Protein AF-A0A7C2NR49-F1 (afdb_monomer_lite)

Structure (mmCIF, N/CA/C/O backbone):
data_AF-A0A7C2NR49-F1
#
_entry.id   AF-A0A7C2NR49-F1
#
loop_
_atom_site.group_PDB
_atom_site.id
_atom_site.type_symbol
_atom_site.label_atom_id
_atom_site.label_alt_id
_atom_site.label_comp_id
_atom_site.label_asym_id
_atom_site.label_entity_id
_atom_site.label_seq_id
_atom_site.pdbx_PDB_ins_code
_atom_site.Cartn_x
_atom_site.Cartn_y
_atom_site.Cartn_z
_atom_site.occupancy
_atom_site.B_iso_or_equiv
_atom_site.auth_seq_id
_atom_site.auth_comp_id
_atom_site.auth_asym_id
_atom_site.auth_atom_id
_atom_site.pdbx_PDB_model_num
ATOM 1 N N . MET A 1 1 ? -54.569 38.702 38.635 1.00 40.94 1 MET A N 1
ATOM 2 C CA . MET A 1 1 ? -53.305 38.674 39.416 1.00 40.94 1 MET A CA 1
ATOM 3 C C . MET A 1 1 ? -52.330 37.774 38.664 1.00 40.94 1 MET A C 1
ATOM 5 O O . MET A 1 1 ? -52.672 36.633 38.432 1.00 40.94 1 MET A O 1
ATOM 9 N N . ARG A 1 2 ? -51.337 38.306 37.947 1.00 38.66 2 ARG A N 1
ATOM 10 C CA . ARG A 1 2 ? -50.010 38.815 38.368 1.00 38.66 2 ARG A CA 1
ATOM 11 C C . ARG A 1 2 ? -48.895 37.781 38.080 1.00 38.66 2 ARG A C 1
ATOM 13 O O . ARG A 1 2 ? -48.752 36.819 38.812 1.00 38.66 2 ARG A O 1
ATOM 20 N N . ARG A 1 3 ? -48.059 38.159 37.097 1.00 45.78 3 ARG A N 1
ATOM 21 C CA . ARG A 1 3 ? -46.589 37.995 36.984 1.00 45.78 3 ARG A CA 1
ATOM 22 C C . ARG A 1 3 ? -46.006 36.669 36.454 1.00 45.78 3 ARG A C 1
ATOM 24 O O . ARG A 1 3 ? -45.724 35.753 37.203 1.00 45.78 3 ARG A O 1
ATOM 31 N N . SER A 1 4 ? -45.761 36.697 35.141 1.00 57.03 4 SER A N 1
ATOM 32 C CA . SER A 1 4 ? -44.462 36.698 34.430 1.00 57.03 4 SER A CA 1
ATOM 33 C C . SER A 1 4 ? -43.360 35.641 34.687 1.00 57.03 4 SER A C 1
ATOM 35 O O . SER A 1 4 ? -43.110 35.263 35.827 1.00 57.03 4 SER A O 1
ATOM 37 N N . PRO A 1 5 ? -42.609 35.254 33.624 1.00 61.22 5 PRO A N 1
ATOM 38 C CA . PRO A 1 5 ? -41.653 34.143 33.605 1.00 61.22 5 PRO A CA 1
ATOM 39 C C . PRO A 1 5 ? -40.191 34.570 33.853 1.00 61.22 5 PRO A C 1
ATOM 41 O O . PRO A 1 5 ? -39.741 35.618 33.388 1.00 61.22 5 PRO A O 1
ATOM 44 N N . CYS A 1 6 ? -39.404 33.709 34.508 1.00 54.06 6 CYS A N 1
ATOM 45 C CA . CYS A 1 6 ? -37.955 33.884 34.666 1.00 54.06 6 CYS A CA 1
ATOM 46 C C . CYS A 1 6 ? -37.183 33.267 33.488 1.00 54.06 6 CYS A C 1
ATOM 48 O O . CYS A 1 6 ? -36.798 32.100 33.496 1.00 54.06 6 CYS A O 1
ATOM 50 N N . SER A 1 7 ? -36.920 34.099 32.480 1.00 56.81 7 SER A N 1
ATOM 51 C CA . SER A 1 7 ? -35.948 33.864 31.409 1.00 56.81 7 SER A CA 1
ATOM 52 C C . SER A 1 7 ? -34.520 34.120 31.925 1.00 56.81 7 SER A C 1
ATOM 54 O O . SER A 1 7 ? -34.044 35.257 31.914 1.00 56.81 7 SER A O 1
ATOM 56 N N . SER A 1 8 ? -33.807 33.073 32.352 1.00 62.81 8 SER A N 1
ATOM 57 C CA . SER A 1 8 ? -32.382 33.160 32.713 1.00 62.81 8 SER A CA 1
ATOM 58 C C . SER A 1 8 ? -31.494 33.016 31.472 1.00 62.81 8 SER A C 1
ATOM 60 O O . SER A 1 8 ? -31.173 31.923 31.010 1.00 62.81 8 SER A O 1
ATOM 62 N N . LYS A 1 9 ? -31.112 34.161 30.907 1.00 58.28 9 LYS A N 1
ATOM 63 C CA . LYS A 1 9 ? -30.263 34.303 29.720 1.00 58.28 9 LYS A CA 1
ATOM 64 C C . LYS A 1 9 ? -28.796 34.403 30.165 1.00 58.28 9 LYS A C 1
ATOM 66 O O . LYS A 1 9 ? -28.280 35.503 30.335 1.00 58.28 9 LYS A O 1
ATOM 71 N N . ARG A 1 10 ? -28.108 33.275 30.383 1.00 62.41 10 ARG A N 1
ATOM 72 C CA . ARG A 1 10 ? -26.651 33.273 30.635 1.00 62.41 10 ARG A CA 1
ATOM 73 C C . ARG A 1 10 ? -25.893 33.312 29.308 1.00 62.41 10 ARG A C 1
ATOM 75 O O . ARG A 1 10 ? -25.913 32.353 28.543 1.00 62.41 10 ARG A O 1
ATOM 82 N N . ARG A 1 11 ? -25.239 34.443 29.033 1.00 64.75 11 ARG A N 1
ATOM 83 C CA . ARG A 1 11 ? -24.231 34.591 27.973 1.00 64.75 11 AR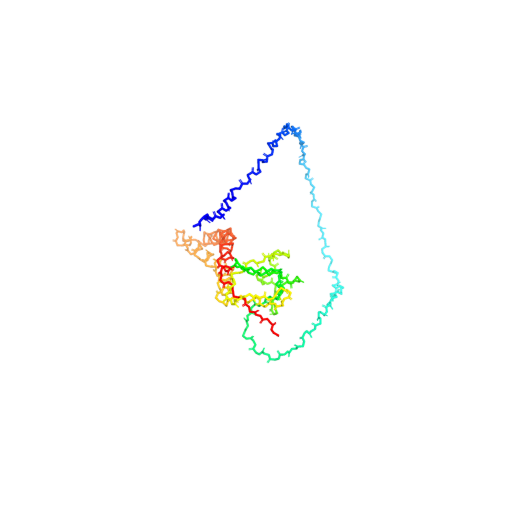G A CA 1
ATOM 84 C C . ARG A 1 11 ? -22.817 34.353 28.531 1.00 64.75 11 ARG A C 1
ATOM 86 O O . ARG A 1 11 ? -22.623 34.456 29.740 1.00 64.75 11 ARG A O 1
ATOM 93 N N . PRO A 1 12 ? -21.859 33.983 27.663 1.00 59.84 12 PRO A N 1
ATOM 94 C CA . PRO A 1 12 ? -20.645 33.273 28.047 1.00 59.84 12 PRO A CA 1
ATOM 95 C C . PRO A 1 12 ? -19.513 34.212 28.476 1.00 59.84 12 PRO A C 1
ATOM 97 O O . PRO A 1 12 ? -19.244 35.218 27.820 1.00 59.84 12 PRO A O 1
ATOM 100 N N . HIS A 1 13 ? -18.797 33.830 29.535 1.00 60.44 13 HIS A N 1
ATOM 101 C CA . HIS A 1 13 ? -17.490 34.396 29.853 1.00 60.44 13 HIS A CA 1
ATOM 102 C C . HIS A 1 13 ? -16.458 33.877 28.849 1.00 60.44 13 HIS A C 1
ATOM 104 O O . HIS A 1 13 ? -16.246 32.673 28.718 1.00 60.44 13 HIS A O 1
ATOM 110 N N . LYS A 1 14 ? -15.823 34.806 28.136 1.00 62.56 14 LYS A N 1
ATOM 111 C CA . LYS A 1 14 ? -14.692 34.561 27.243 1.00 62.56 14 LYS A CA 1
ATOM 112 C C . LYS A 1 14 ? -13.410 34.768 28.066 1.00 62.56 14 LYS A C 1
ATOM 114 O O . LYS A 1 14 ? -13.142 35.912 28.428 1.00 62.56 14 LYS A O 1
ATOM 119 N N . PRO A 1 15 ? -12.641 33.724 28.417 1.00 66.75 15 PRO A N 1
ATOM 120 C CA . PRO A 1 15 ? -11.346 33.920 29.051 1.00 66.75 15 PRO A CA 1
ATOM 121 C C . PRO A 1 15 ? -10.352 34.449 28.010 1.00 66.75 15 PRO A C 1
ATOM 123 O O . PRO A 1 15 ? -9.976 33.760 27.064 1.00 66.75 15 PRO A O 1
ATOM 126 N N . THR A 1 16 ? -9.958 35.707 28.171 1.00 69.75 16 THR A N 1
ATOM 127 C CA . THR A 1 16 ? -8.770 36.300 27.552 1.00 69.75 16 THR A CA 1
ATOM 128 C C . THR A 1 16 ? -7.531 35.595 28.099 1.00 69.75 16 THR A C 1
ATOM 130 O O . THR A 1 16 ? -7.206 35.741 29.275 1.00 69.75 16 THR A O 1
ATOM 133 N N . CYS A 1 17 ? -6.844 34.817 27.262 1.00 62.31 17 CYS A N 1
ATOM 134 C CA . CYS A 1 17 ? -5.518 34.303 27.594 1.00 62.31 17 CYS A CA 1
ATOM 135 C C . CYS A 1 17 ? -4.475 35.433 27.515 1.00 62.31 17 CYS A C 1
ATOM 137 O O . CYS A 1 17 ? -4.528 36.237 26.579 1.00 62.31 17 CYS A O 1
ATOM 139 N N . PRO A 1 18 ? -3.523 35.490 28.461 1.00 63.62 18 PRO A N 1
ATOM 140 C CA . PRO A 1 18 ? -2.453 36.473 28.458 1.00 63.62 18 PRO A CA 1
ATOM 141 C C . PRO A 1 18 ? -1.468 36.221 27.312 1.00 63.62 18 PRO A C 1
ATOM 143 O O . PRO A 1 18 ? -1.030 35.099 27.054 1.00 63.62 18 PRO A O 1
ATOM 146 N N . THR A 1 19 ? -1.124 37.315 26.643 1.00 64.69 19 THR A N 1
ATOM 147 C CA . THR A 1 19 ? -0.074 37.456 25.638 1.00 64.69 19 THR A CA 1
ATOM 148 C C . THR A 1 19 ? 1.259 36.944 26.185 1.00 64.69 19 THR A C 1
ATOM 150 O O . THR A 1 19 ? 1.870 37.576 27.044 1.00 64.69 19 THR A O 1
ATOM 153 N N . ALA A 1 20 ? 1.716 35.795 25.686 1.00 61.38 20 ALA A N 1
ATOM 154 C CA . ALA A 1 20 ? 3.040 35.267 25.980 1.00 61.38 20 ALA A CA 1
ATOM 155 C C . ALA A 1 20 ? 4.111 36.127 25.291 1.00 61.38 20 ALA A C 1
ATOM 157 O O . ALA A 1 20 ? 4.130 36.294 24.069 1.00 61.38 20 ALA A O 1
ATOM 158 N N . SER A 1 21 ? 4.997 36.679 26.110 1.00 59.72 21 SER A N 1
ATOM 159 C CA . SER A 1 21 ? 6.206 37.397 25.737 1.00 59.72 21 SER A CA 1
ATOM 160 C C . SER A 1 21 ? 7.147 36.514 24.905 1.00 59.72 21 SER A C 1
ATOM 162 O O . SER A 1 21 ? 7.447 35.373 25.250 1.00 59.72 21 SER A O 1
ATOM 164 N N . ARG A 1 22 ? 7.626 37.062 23.782 1.00 62.50 22 ARG A N 1
ATOM 165 C CA . ARG A 1 22 ? 8.699 36.489 22.955 1.00 62.50 22 ARG A CA 1
ATOM 166 C C . ARG A 1 22 ? 10.018 36.480 23.745 1.00 62.50 22 ARG A C 1
ATOM 168 O O . ARG A 1 22 ? 10.456 37.561 24.137 1.00 62.50 22 ARG A O 1
ATOM 175 N N . PRO A 1 23 ? 10.707 35.339 23.907 1.00 65.62 23 PRO A N 1
ATOM 176 C CA . PRO A 1 23 ? 12.105 35.348 24.315 1.00 65.62 23 PRO A CA 1
ATOM 177 C C . PRO A 1 23 ? 13.022 35.751 23.138 1.00 65.62 23 PRO A C 1
ATOM 179 O O . PRO A 1 23 ? 12.717 35.447 21.978 1.00 65.62 23 PRO A O 1
ATOM 182 N N . PRO A 1 24 ? 14.139 36.446 23.416 1.00 60.28 24 PRO A N 1
ATOM 183 C CA . PRO A 1 24 ? 15.084 36.919 22.411 1.00 60.28 24 PRO A CA 1
ATOM 184 C C . PRO A 1 24 ? 15.880 35.776 21.768 1.00 60.28 24 PRO A C 1
ATOM 186 O O . PRO A 1 24 ? 16.208 34.768 22.392 1.00 60.28 24 PRO A O 1
ATOM 189 N N . ALA A 1 25 ? 16.204 35.970 20.490 1.00 54.12 25 ALA A N 1
ATOM 190 C CA . ALA A 1 25 ? 16.964 35.055 19.654 1.00 54.12 25 ALA A CA 1
ATOM 191 C C . ALA A 1 25 ? 18.383 34.818 20.202 1.00 54.12 25 ALA A C 1
ATOM 193 O O . ALA A 1 25 ? 19.251 35.689 20.129 1.00 54.12 25 ALA A O 1
ATOM 194 N N . ALA A 1 26 ? 18.636 33.606 20.696 1.00 58.88 26 ALA A N 1
ATOM 195 C CA . ALA A 1 26 ? 19.980 33.133 20.992 1.00 58.88 26 ALA A CA 1
ATOM 196 C C . ALA A 1 26 ? 20.688 32.747 19.683 1.00 58.88 26 ALA A C 1
ATOM 198 O O . ALA A 1 26 ? 20.365 31.747 19.040 1.00 58.88 26 ALA A O 1
ATOM 199 N N . ARG A 1 27 ? 21.668 33.565 19.285 1.00 56.72 27 ARG A N 1
ATOM 200 C CA . ARG A 1 27 ? 22.657 33.248 18.248 1.00 56.72 27 ARG A CA 1
ATOM 201 C C . ARG A 1 27 ? 23.477 32.034 18.692 1.00 56.72 27 ARG A C 1
ATOM 203 O O . ARG A 1 27 ? 24.298 32.145 19.596 1.00 56.72 27 ARG A O 1
ATOM 210 N N . THR A 1 28 ? 23.301 30.889 18.039 1.00 56.50 28 THR A N 1
ATOM 211 C CA . THR A 1 28 ? 24.227 29.758 18.182 1.00 56.50 28 THR A CA 1
ATOM 212 C C . THR A 1 28 ? 25.427 29.921 17.244 1.00 56.50 28 THR A C 1
ATOM 214 O O . THR A 1 28 ? 25.228 30.165 16.050 1.00 56.50 28 THR A O 1
ATOM 217 N N . PRO A 1 29 ? 26.667 29.768 17.740 1.00 61.56 29 PRO A N 1
ATOM 218 C CA . PRO A 1 29 ? 27.873 29.867 16.932 1.00 61.56 29 PRO A CA 1
ATOM 219 C C . PRO A 1 29 ? 28.039 28.673 15.983 1.00 61.56 29 PRO A C 1
ATOM 221 O O . PRO A 1 29 ? 27.830 27.510 16.334 1.00 61.56 29 PRO A O 1
ATOM 224 N N . ILE A 1 30 ? 28.474 29.004 14.769 1.00 56.22 30 ILE A N 1
ATOM 225 C CA . ILE A 1 30 ? 28.879 28.108 13.687 1.00 56.22 30 ILE A CA 1
ATOM 226 C C . ILE A 1 30 ? 30.038 27.234 14.175 1.00 56.22 30 ILE A C 1
ATOM 228 O O . ILE A 1 30 ? 31.182 27.681 14.266 1.00 56.22 30 ILE A O 1
ATOM 232 N N . ARG A 1 31 ? 29.760 25.962 14.472 1.00 55.91 31 ARG A N 1
ATOM 233 C CA . ARG A 1 31 ? 30.802 24.972 14.757 1.00 55.91 31 ARG A CA 1
ATOM 234 C C . ARG A 1 31 ? 31.140 24.222 13.472 1.00 55.91 31 ARG A C 1
ATOM 236 O O . ARG A 1 31 ? 30.495 23.236 13.125 1.00 55.91 31 ARG A O 1
ATOM 243 N N . ARG A 1 32 ? 32.180 24.700 12.780 1.00 57.47 32 ARG A N 1
ATOM 244 C CA . ARG A 1 32 ? 32.914 23.940 11.758 1.00 57.47 32 ARG A CA 1
ATOM 245 C C . ARG A 1 32 ? 33.294 22.578 12.350 1.00 57.47 32 ARG A C 1
ATOM 247 O O . ARG A 1 32 ? 34.006 22.524 13.352 1.00 57.47 32 ARG A O 1
ATOM 254 N N . ARG A 1 33 ? 32.832 21.483 11.744 1.00 53.06 33 ARG A N 1
ATOM 255 C CA . ARG A 1 33 ? 33.417 20.157 11.961 1.00 53.06 33 ARG A CA 1
ATOM 256 C C . ARG A 1 33 ? 33.961 19.630 10.649 1.00 53.06 33 ARG A C 1
ATOM 258 O O . ARG A 1 33 ? 33.246 19.420 9.678 1.00 53.06 33 ARG A O 1
ATOM 265 N N . SER A 1 34 ? 35.272 19.498 10.692 1.00 54.38 34 SER A N 1
ATOM 266 C CA . SER A 1 34 ? 36.201 19.006 9.702 1.00 54.38 34 SER A CA 1
ATOM 267 C C . SER A 1 34 ? 35.809 17.617 9.213 1.00 54.38 34 SER A C 1
ATOM 269 O O . SER A 1 34 ? 35.553 16.711 10.008 1.00 54.38 34 SER A O 1
ATOM 271 N N . ALA A 1 35 ? 35.834 17.454 7.894 1.00 51.72 35 ALA A N 1
ATOM 272 C CA . ALA A 1 35 ? 35.909 16.160 7.248 1.00 51.72 35 ALA A CA 1
ATOM 273 C C . ALA A 1 35 ? 37.158 15.426 7.758 1.00 51.72 35 ALA A C 1
ATOM 275 O O . ALA A 1 35 ? 38.280 15.898 7.595 1.00 51.72 35 ALA A O 1
ATOM 276 N N . THR A 1 36 ? 36.963 14.271 8.388 1.00 51.25 36 THR A N 1
ATOM 277 C CA . THR A 1 36 ? 38.029 13.285 8.567 1.00 51.25 36 THR A CA 1
ATOM 278 C C . THR A 1 36 ? 37.551 11.977 7.971 1.00 51.25 36 THR A C 1
ATOM 280 O O . THR A 1 36 ? 36.684 11.285 8.499 1.00 51.25 36 THR A O 1
ATOM 283 N N . ALA A 1 37 ? 38.121 11.678 6.810 1.00 53.84 37 ALA A N 1
ATOM 284 C CA . ALA A 1 37 ? 38.097 10.370 6.201 1.00 53.84 37 ALA A CA 1
ATOM 285 C C . ALA A 1 37 ? 38.745 9.352 7.158 1.00 53.84 37 ALA A C 1
ATOM 287 O O . ALA A 1 37 ? 39.916 9.473 7.516 1.00 53.84 37 ALA A O 1
ATOM 288 N N . ARG A 1 38 ? 37.990 8.327 7.558 1.00 50.22 38 ARG A N 1
ATOM 289 C CA . ARG A 1 38 ? 38.522 7.040 8.029 1.00 50.22 38 ARG A CA 1
ATOM 290 C C . ARG A 1 38 ? 37.773 5.961 7.261 1.00 50.22 38 ARG A C 1
ATOM 292 O O . ARG A 1 38 ? 36.565 5.833 7.380 1.00 50.22 38 ARG A O 1
ATOM 299 N N . SER A 1 39 ? 38.421 5.387 6.257 1.00 45.56 39 SER A N 1
ATOM 300 C CA . SER A 1 39 ? 39.357 4.266 6.396 1.00 45.56 39 SER A CA 1
ATOM 301 C C . SER A 1 39 ? 38.604 2.953 6.575 1.00 45.56 39 SER A C 1
ATOM 303 O O . SER A 1 39 ? 38.007 2.661 7.608 1.00 45.56 39 SER A O 1
ATOM 305 N N . ARG A 1 40 ? 38.649 2.189 5.484 1.00 54.16 40 ARG A N 1
ATOM 306 C CA . ARG A 1 40 ? 38.204 0.813 5.329 1.00 54.16 40 ARG A CA 1
ATOM 307 C C . ARG A 1 40 ? 38.799 -0.054 6.440 1.00 54.16 40 ARG A C 1
ATOM 309 O O . ARG A 1 40 ? 40.017 -0.190 6.514 1.00 54.16 40 ARG A O 1
ATOM 316 N N . ARG A 1 41 ? 37.955 -0.738 7.212 1.00 44.94 41 ARG A N 1
ATOM 317 C CA . ARG A 1 41 ? 38.317 -2.041 7.782 1.00 44.94 41 ARG A CA 1
ATOM 318 C C . ARG A 1 41 ? 37.161 -3.012 7.628 1.00 44.94 41 ARG A C 1
ATOM 320 O O . ARG A 1 41 ? 36.099 -2.849 8.216 1.00 44.94 41 ARG A O 1
ATOM 327 N N . SER A 1 42 ? 37.425 -4.012 6.797 1.00 52.44 42 SER A N 1
ATOM 328 C CA . SER A 1 42 ? 36.661 -5.231 6.608 1.00 52.44 42 SER A CA 1
ATOM 329 C C . SER A 1 42 ? 36.295 -5.862 7.948 1.00 52.44 42 SER A 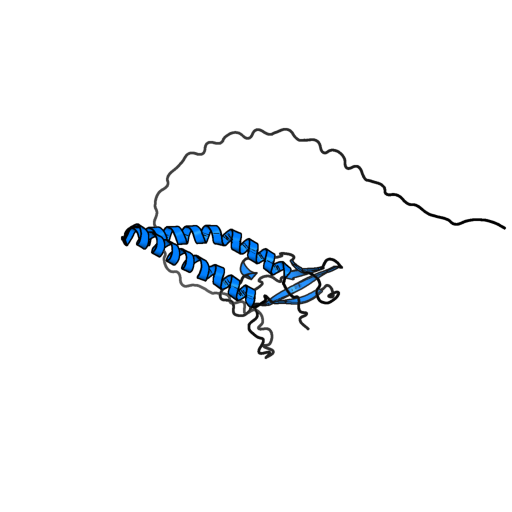C 1
ATOM 331 O O . SER A 1 42 ? 37.158 -6.383 8.655 1.00 52.44 42 SER A O 1
ATOM 333 N N . ALA A 1 43 ? 35.007 -5.865 8.275 1.00 45.12 43 ALA A N 1
ATOM 334 C CA . ALA A 1 43 ? 34.474 -6.764 9.280 1.00 45.12 43 ALA A CA 1
ATOM 335 C C . ALA A 1 43 ? 34.193 -8.107 8.595 1.00 45.12 43 ALA A C 1
ATOM 337 O O . ALA A 1 43 ? 33.235 -8.257 7.840 1.00 45.12 43 ALA A O 1
ATOM 338 N N . LYS A 1 44 ? 35.081 -9.078 8.837 1.00 48.34 44 LYS A N 1
ATOM 339 C CA . LYS A 1 44 ? 34.817 -10.506 8.636 1.00 48.34 44 LYS A CA 1
ATOM 340 C C . LYS A 1 44 ? 33.522 -10.855 9.375 1.00 48.34 44 LYS A C 1
ATOM 342 O O . LYS A 1 44 ? 33.523 -10.919 10.602 1.00 48.34 44 LYS A O 1
ATOM 347 N N . PHE A 1 45 ? 32.445 -11.112 8.639 1.00 41.91 45 PHE A N 1
ATOM 348 C CA . PHE A 1 45 ? 31.280 -11.813 9.166 1.00 41.91 45 PHE A CA 1
ATOM 349 C C . PHE A 1 45 ? 31.699 -13.254 9.474 1.00 41.91 45 PHE A C 1
ATOM 351 O O . PHE A 1 45 ? 31.690 -14.124 8.607 1.00 41.91 45 PHE A O 1
ATOM 358 N N . ARG A 1 46 ? 32.125 -13.503 10.716 1.00 45.28 46 ARG A N 1
ATOM 359 C CA . ARG A 1 46 ? 32.097 -14.852 11.280 1.00 45.28 46 ARG A CA 1
ATOM 360 C C . ARG A 1 46 ? 30.637 -15.154 11.595 1.00 45.28 46 ARG A C 1
ATOM 362 O O . ARG A 1 46 ? 30.040 -14.480 12.431 1.00 45.28 46 ARG A O 1
ATOM 369 N N . GLY A 1 47 ? 30.077 -16.140 10.898 1.00 49.41 47 GLY A N 1
ATOM 370 C CA . GLY A 1 47 ? 28.809 -16.756 11.264 1.00 49.41 47 GLY A CA 1
ATOM 371 C C . GLY A 1 47 ? 28.923 -17.331 12.671 1.00 49.41 47 GLY A C 1
ATOM 372 O O . GLY A 1 47 ? 29.613 -18.324 12.885 1.00 49.41 47 GLY A O 1
ATOM 373 N N . GLY A 1 48 ? 28.292 -16.661 13.631 1.00 37.88 48 GLY A N 1
ATOM 374 C CA . GLY A 1 48 ? 27.989 -17.238 14.931 1.00 37.88 48 GLY A CA 1
ATOM 375 C C . GLY A 1 48 ? 26.683 -18.031 14.821 1.00 37.88 48 GLY A C 1
ATOM 376 O O . GLY A 1 48 ? 25.746 -17.537 14.187 1.00 37.88 48 GLY A O 1
ATOM 377 N N . PRO A 1 49 ? 26.595 -19.240 15.399 1.00 43.38 49 PRO A N 1
ATOM 378 C CA . PRO A 1 49 ? 25.347 -19.987 15.451 1.00 43.38 49 PRO A CA 1
ATOM 379 C C . PRO A 1 49 ? 24.303 -19.152 16.194 1.00 43.38 49 PRO A C 1
ATOM 381 O O . PRO A 1 49 ? 24.572 -18.620 17.272 1.00 43.38 49 PRO A O 1
ATOM 384 N N . CYS A 1 50 ? 23.123 -19.004 15.591 1.00 44.12 50 CYS A N 1
ATOM 385 C CA . CYS A 1 50 ? 21.985 -18.311 16.177 1.00 44.12 50 CYS A CA 1
ATOM 386 C C . CYS A 1 50 ? 21.559 -19.022 17.467 1.00 44.12 50 CYS A C 1
ATOM 388 O O . CYS A 1 50 ? 20.741 -19.940 17.454 1.00 44.12 50 CYS A O 1
ATOM 390 N N . ALA A 1 51 ? 22.135 -18.590 18.585 1.00 43.19 51 ALA A N 1
ATOM 391 C CA . ALA A 1 51 ? 21.702 -18.958 19.913 1.00 43.19 51 ALA A CA 1
ATOM 392 C C . ALA A 1 51 ? 20.273 -18.446 20.128 1.00 43.19 51 ALA A C 1
ATOM 394 O O . ALA A 1 51 ? 20.007 -17.247 20.058 1.00 43.19 51 ALA A O 1
ATOM 395 N N . GLY A 1 52 ? 19.364 -19.387 20.381 1.00 45.00 52 GLY A N 1
ATOM 396 C CA . GLY A 1 52 ? 18.191 -19.176 21.218 1.00 45.00 52 GLY A CA 1
ATOM 397 C C . GLY A 1 52 ? 17.279 -18.030 20.803 1.00 45.00 52 GLY A C 1
ATOM 398 O O . GLY A 1 52 ? 17.125 -17.057 21.538 1.00 45.00 52 GLY A O 1
ATOM 399 N N . SER A 1 53 ? 16.566 -18.200 19.685 1.00 43.91 53 SER A N 1
ATOM 400 C CA . SER A 1 53 ? 15.229 -17.618 19.574 1.00 43.91 53 SER A CA 1
ATOM 401 C C . SER A 1 53 ? 14.400 -18.182 20.729 1.00 43.91 53 SER A C 1
ATOM 403 O O . SER A 1 53 ? 13.837 -19.272 20.636 1.00 43.91 53 SER A O 1
ATOM 405 N N . LEU A 1 54 ? 14.352 -17.446 21.840 1.00 43.91 54 LEU A N 1
ATOM 406 C CA . LEU A 1 54 ? 13.303 -17.558 22.840 1.00 43.91 54 LEU A CA 1
ATOM 407 C C . LEU A 1 54 ? 11.993 -17.212 22.129 1.00 43.91 54 LEU A C 1
ATOM 409 O O . LEU A 1 54 ? 11.486 -16.091 22.197 1.00 43.91 54 LEU A O 1
ATOM 413 N N . ARG A 1 55 ? 11.446 -18.204 21.418 1.00 41.56 55 ARG A N 1
ATOM 414 C CA . ARG A 1 55 ? 10.016 -18.358 21.213 1.00 41.56 55 ARG A CA 1
ATOM 415 C C . ARG A 1 55 ? 9.406 -18.361 22.612 1.00 41.56 55 ARG A C 1
ATOM 417 O O . ARG A 1 55 ? 9.189 -19.413 23.201 1.00 41.56 55 ARG A O 1
ATOM 424 N N . ARG A 1 56 ? 9.100 -17.176 23.145 1.00 40.31 56 ARG A N 1
ATOM 425 C CA . ARG A 1 56 ? 7.897 -17.035 23.960 1.00 40.31 56 ARG A CA 1
ATOM 426 C C . ARG A 1 56 ? 6.769 -17.402 23.018 1.00 40.31 56 ARG A C 1
ATOM 428 O O . ARG A 1 56 ? 6.309 -16.585 22.226 1.00 40.31 56 ARG A O 1
ATOM 435 N N . SER A 1 57 ? 6.433 -18.682 23.031 1.00 37.12 57 SER A N 1
ATOM 436 C CA . SER A 1 57 ? 5.127 -19.182 22.668 1.00 37.12 57 SER A CA 1
ATOM 437 C C . SER A 1 57 ? 4.127 -18.350 23.457 1.00 37.12 57 SER A C 1
ATOM 439 O O . SER A 1 57 ? 3.877 -18.608 24.633 1.00 37.12 57 SER A O 1
ATOM 441 N N . SER A 1 58 ? 3.630 -17.285 22.825 1.00 45.97 58 SER A N 1
ATOM 442 C CA . SER A 1 58 ? 2.385 -16.664 23.245 1.00 45.97 58 SER A CA 1
ATOM 443 C C . SER A 1 58 ? 1.373 -17.793 23.427 1.00 45.97 58 SER A C 1
ATOM 445 O O . SER A 1 58 ? 1.377 -18.716 22.603 1.00 45.97 58 SER A O 1
ATOM 447 N N . PRO A 1 59 ? 0.570 -17.771 24.503 1.00 39.84 59 PRO A N 1
ATOM 448 C CA . PRO A 1 59 ? -0.425 -18.802 24.740 1.00 39.84 59 PRO A CA 1
ATOM 449 C C . PRO A 1 59 ? -1.234 -18.958 23.459 1.00 39.84 59 PRO A C 1
ATOM 451 O O . PRO A 1 59 ? -1.796 -17.988 22.952 1.00 39.84 59 PRO A O 1
ATOM 454 N N . SER A 1 60 ? -1.189 -20.163 22.892 1.00 42.66 60 SER A N 1
ATOM 455 C CA . SER A 1 60 ? -2.018 -20.547 21.766 1.00 42.66 60 SER A CA 1
ATOM 456 C C . SER A 1 60 ? -3.456 -20.426 22.244 1.00 42.66 60 SER A C 1
ATOM 458 O O . SER A 1 60 ? -3.971 -21.329 22.904 1.00 42.66 60 SER A O 1
ATOM 460 N N . SER A 1 61 ? -4.067 -19.271 21.991 1.00 44.66 61 SER A N 1
ATOM 461 C CA . SER A 1 61 ? -5.493 -19.069 22.163 1.00 44.66 61 SER A CA 1
ATOM 462 C C . SER A 1 61 ? -6.179 -20.236 21.471 1.00 44.66 61 SER A C 1
ATOM 464 O O . SER A 1 61 ? -5.903 -20.522 20.303 1.00 44.66 61 SER A O 1
ATOM 466 N N . ALA A 1 62 ? -6.954 -20.976 22.261 1.00 46.38 62 ALA A N 1
ATOM 467 C CA . ALA A 1 62 ? -7.647 -22.177 21.851 1.00 46.38 62 ALA A CA 1
ATOM 468 C C . ALA A 1 62 ? -8.276 -21.955 20.475 1.00 46.38 62 ALA A C 1
ATOM 470 O O . ALA A 1 62 ? -9.011 -20.996 20.237 1.00 46.38 62 ALA A O 1
ATOM 471 N N . ARG A 1 63 ? -7.878 -22.829 19.555 1.00 45.72 63 ARG A N 1
ATOM 472 C CA . ARG A 1 63 ? -8.204 -22.812 18.138 1.00 45.72 63 ARG A CA 1
ATOM 473 C C . ARG A 1 63 ? -9.675 -23.202 17.988 1.00 45.72 63 ARG A C 1
ATOM 475 O O . ARG A 1 63 ? -9.983 -24.332 17.629 1.00 45.72 63 ARG A O 1
ATOM 482 N N . SER A 1 64 ? -10.583 -22.290 18.319 1.00 43.44 64 SER A N 1
ATOM 483 C CA . SER A 1 64 ? -11.999 -22.437 17.999 1.00 43.44 64 SER A CA 1
ATOM 484 C C . SER A 1 64 ? -12.116 -22.428 16.480 1.00 43.44 64 SER A C 1
ATOM 486 O O . SER A 1 64 ? -11.791 -21.434 15.831 1.00 43.44 64 SER A O 1
ATOM 488 N N . GLY A 1 65 ? -12.486 -23.584 15.927 1.00 40.50 65 GLY A N 1
ATOM 489 C CA . GLY A 1 65 ? -12.548 -23.894 14.502 1.00 40.50 65 GLY A CA 1
ATOM 490 C C . GLY A 1 65 ? -13.621 -23.115 13.751 1.00 40.50 65 GLY A C 1
ATOM 491 O O . GLY A 1 65 ? -14.540 -23.704 13.195 1.00 40.50 65 GLY A O 1
ATOM 492 N N . LEU A 1 66 ? -13.483 -21.794 13.688 1.00 43.34 66 LEU A N 1
ATOM 493 C CA . LEU A 1 66 ? -14.081 -21.023 12.618 1.00 43.34 66 LEU A CA 1
ATOM 494 C C . LEU A 1 66 ? -13.097 -21.041 11.456 1.00 43.34 66 LEU A C 1
ATOM 496 O O . LEU A 1 66 ? -12.004 -20.477 11.533 1.00 43.34 66 LEU A O 1
ATOM 500 N N . THR A 1 67 ? -13.517 -21.668 10.364 1.00 44.47 67 THR A N 1
ATOM 501 C CA . THR A 1 67 ? -13.057 -21.407 8.997 1.00 44.47 67 THR A CA 1
ATOM 502 C C . THR A 1 67 ? -13.328 -19.937 8.666 1.00 44.47 67 THR A C 1
ATOM 504 O O . THR A 1 67 ? -14.227 -19.593 7.904 1.00 44.47 67 THR A O 1
ATOM 507 N N . SER A 1 68 ? -12.615 -19.042 9.342 1.00 48.66 68 SER A N 1
ATOM 508 C CA . SER A 1 68 ? -12.755 -17.611 9.188 1.00 48.66 68 SER A CA 1
ATOM 509 C C . SER A 1 68 ? -11.973 -17.250 7.941 1.00 48.66 68 SER A C 1
ATOM 511 O O . SER A 1 68 ? -10.742 -17.282 7.928 1.00 48.66 68 SER A O 1
ATOM 513 N N . THR A 1 69 ? -12.720 -16.999 6.868 1.00 50.09 69 THR A N 1
ATOM 514 C CA . THR A 1 69 ? -12.288 -16.306 5.651 1.00 50.09 69 THR A CA 1
ATOM 515 C C . THR A 1 69 ? -11.133 -15.362 5.966 1.00 50.09 69 THR A C 1
ATOM 517 O O . THR A 1 69 ? -11.290 -14.478 6.806 1.00 50.09 69 THR A O 1
ATOM 520 N N . HIS A 1 70 ? -9.988 -15.607 5.323 1.00 53.72 70 HIS A N 1
ATOM 521 C CA . HIS A 1 70 ? -8.671 -15.004 5.536 1.00 53.72 70 HIS A CA 1
ATOM 522 C C . HIS A 1 70 ? -8.674 -13.462 5.562 1.00 53.72 70 HIS A C 1
ATOM 524 O O . HIS A 1 70 ? -8.226 -12.794 4.633 1.00 53.72 70 HIS A O 1
ATOM 530 N N . GLY A 1 71 ? -9.172 -12.874 6.643 1.00 62.78 71 GLY A N 1
ATOM 531 C CA . GLY A 1 71 ? -9.131 -11.445 6.901 1.00 62.78 71 GLY A CA 1
ATOM 532 C C . GLY A 1 71 ? -7.922 -11.116 7.760 1.00 62.78 71 GLY A C 1
ATOM 533 O O . GLY A 1 71 ? -7.743 -11.678 8.835 1.00 62.78 71 GLY A O 1
ATOM 534 N N . CYS A 1 72 ? -7.098 -10.168 7.318 1.00 75.81 72 CYS A N 1
ATOM 535 C CA . CYS A 1 72 ? -6.088 -9.560 8.179 1.00 75.81 72 CYS A CA 1
ATOM 536 C C . CYS A 1 72 ? -6.794 -8.763 9.291 1.00 75.81 72 CYS A C 1
ATOM 538 O O . CYS A 1 72 ? -7.155 -7.598 9.090 1.00 75.81 72 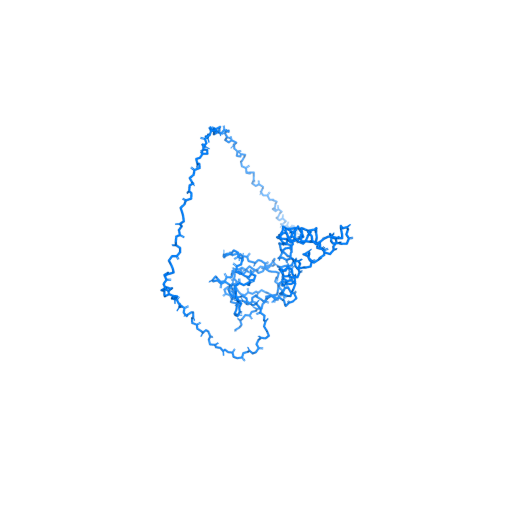CYS A O 1
ATOM 540 N N . SER A 1 73 ? -7.025 -9.395 10.444 1.00 78.88 73 SER A N 1
ATOM 541 C CA . SER A 1 73 ? -7.602 -8.759 11.629 1.00 78.88 73 SER A CA 1
ATOM 542 C C . SER A 1 73 ? -6.535 -8.394 12.655 1.00 78.88 73 SER A C 1
ATOM 544 O O . SER A 1 73 ? -5.552 -9.116 12.821 1.00 78.88 73 SER A O 1
ATOM 546 N N . ALA A 1 74 ? -6.755 -7.292 13.366 1.00 84.62 74 ALA A N 1
ATOM 547 C CA . ALA A 1 74 ? -6.023 -6.937 14.576 1.00 84.62 74 ALA A CA 1
ATOM 548 C C . ALA A 1 74 ? -7.011 -6.767 15.736 1.00 84.62 74 ALA A C 1
ATOM 550 O O . ALA A 1 74 ? -8.104 -6.231 15.545 1.00 84.62 74 ALA A O 1
ATOM 551 N N . VAL A 1 75 ? -6.634 -7.227 16.930 1.00 85.44 75 VAL A N 1
ATOM 552 C CA . VAL A 1 75 ? -7.451 -7.076 18.141 1.00 85.44 75 VAL A CA 1
ATOM 553 C C . VAL A 1 75 ? -7.020 -5.814 18.888 1.00 85.44 75 VAL A C 1
ATOM 555 O O . VAL A 1 75 ? -5.829 -5.561 19.085 1.00 85.44 75 VAL A O 1
ATOM 558 N N . GLY A 1 76 ? -7.996 -5.011 19.295 1.00 88.44 76 GLY A N 1
ATOM 559 C CA . GLY A 1 76 ? -7.799 -3.817 20.109 1.00 88.44 76 GLY A CA 1
ATOM 560 C C . GLY A 1 76 ? -8.840 -3.705 21.214 1.00 88.44 76 GLY A C 1
ATOM 561 O O . GLY A 1 76 ? -9.795 -4.481 21.274 1.00 88.44 76 GLY A O 1
ATOM 562 N N . VAL A 1 77 ? -8.647 -2.728 22.093 1.00 90.88 77 VAL A N 1
ATOM 563 C CA . VAL A 1 77 ? -9.551 -2.427 23.206 1.00 90.88 77 VAL A CA 1
ATOM 564 C C . VAL A 1 77 ? -10.172 -1.052 22.991 1.00 90.88 77 VAL A C 1
ATOM 566 O O . VAL A 1 77 ? -9.481 -0.087 22.647 1.00 90.88 77 VAL A O 1
ATOM 569 N N . VAL A 1 78 ? -11.482 -0.943 23.205 1.00 92.75 78 VAL A N 1
ATOM 570 C CA . VAL A 1 78 ? -12.186 0.344 23.144 1.00 92.75 78 VAL A CA 1
ATOM 571 C C . VAL A 1 78 ? -11.774 1.205 24.334 1.00 92.75 78 VAL A C 1
ATOM 573 O O . VAL A 1 78 ? -12.030 0.850 25.484 1.00 92.75 78 VAL A O 1
ATOM 576 N N . ARG A 1 79 ? -11.159 2.361 24.070 1.00 93.62 79 ARG A N 1
ATOM 577 C CA . ARG A 1 79 ? -10.794 3.339 25.111 1.00 93.62 79 ARG A CA 1
ATOM 578 C C . ARG A 1 79 ? -11.821 4.439 25.276 1.00 93.62 79 ARG A C 1
ATOM 580 O O . ARG A 1 79 ? -11.990 4.956 26.374 1.00 93.62 79 ARG A O 1
ATOM 587 N N . HIS A 1 80 ? -12.487 4.806 24.190 1.00 92.12 80 HIS A N 1
ATOM 588 C CA . HIS A 1 80 ? -13.504 5.843 24.203 1.00 92.12 80 HIS A CA 1
ATOM 589 C C . HIS A 1 80 ? -14.581 5.524 23.170 1.00 92.12 80 HIS A C 1
ATOM 591 O O . HIS A 1 80 ? -14.261 5.108 22.058 1.00 92.12 80 HIS A O 1
ATOM 597 N N . SER A 1 81 ? -15.842 5.739 23.532 1.00 92.12 81 SER A N 1
ATOM 598 C CA . SER A 1 81 ? -16.990 5.620 22.636 1.00 92.12 81 SER A CA 1
ATOM 599 C C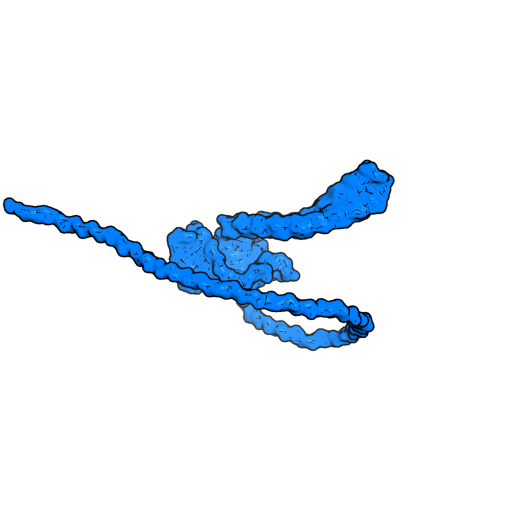 . SER A 1 81 ? -17.834 6.880 22.792 1.00 92.12 81 SER A C 1
ATOM 601 O O . SER A 1 81 ? -18.335 7.157 23.882 1.00 92.12 81 SER A O 1
ATOM 603 N N . GLY A 1 82 ? -17.940 7.663 21.721 1.00 88.38 82 GLY A N 1
ATOM 604 C CA . GLY A 1 82 ? -18.682 8.920 21.687 1.00 88.38 82 GLY A CA 1
ATOM 605 C C . GLY A 1 82 ? -19.545 9.038 20.432 1.00 88.38 82 GLY A C 1
ATOM 606 O O . GLY A 1 82 ? -19.548 8.158 19.573 1.00 88.38 82 GLY A O 1
ATOM 607 N N . ARG A 1 83 ? -20.273 10.156 20.309 1.00 84.69 83 ARG A N 1
ATOM 608 C CA . ARG A 1 83 ? -21.090 10.452 19.114 1.00 84.69 83 ARG A CA 1
ATOM 609 C C . ARG A 1 83 ? -20.242 10.624 17.850 1.00 84.69 83 ARG A C 1
ATOM 611 O O . ARG A 1 83 ? -20.712 10.311 16.765 1.00 84.69 83 ARG A O 1
ATOM 618 N N . ASP A 1 84 ? -18.998 11.068 18.013 1.00 84.50 84 ASP A N 1
ATOM 619 C CA . ASP A 1 84 ? -18.075 11.350 16.909 1.00 84.50 84 ASP A CA 1
ATOM 620 C C . ASP A 1 84 ? -17.296 10.109 16.438 1.00 84.50 84 ASP A C 1
ATOM 622 O O . ASP A 1 84 ? -16.605 10.155 15.419 1.00 84.50 84 ASP A O 1
ATOM 626 N N . GLY A 1 85 ? -17.399 8.988 17.162 1.00 88.19 85 GLY A N 1
ATOM 627 C CA . GLY A 1 85 ? -16.731 7.738 16.817 1.00 88.19 85 GLY A CA 1
ATOM 628 C C . GLY A 1 85 ? -16.242 6.937 18.020 1.00 88.19 85 GLY A C 1
ATOM 629 O O . GLY A 1 85 ? -16.452 7.290 19.183 1.00 88.19 85 GLY A O 1
ATOM 630 N N . VAL A 1 86 ? -15.566 5.834 17.712 1.00 89.88 86 VAL A N 1
ATOM 631 C CA . VAL A 1 86 ? -14.960 4.919 18.678 1.00 89.88 86 VAL A CA 1
ATOM 632 C C . VAL A 1 86 ? -13.448 5.012 18.557 1.00 89.88 86 VAL A C 1
ATOM 634 O O . VAL A 1 86 ? -12.896 4.803 17.478 1.00 89.88 86 VAL A O 1
ATOM 637 N N . THR A 1 87 ? -12.779 5.302 19.667 1.00 91.06 87 THR A N 1
ATOM 638 C CA . THR A 1 87 ? -11.320 5.283 19.752 1.00 91.06 87 THR A CA 1
ATOM 639 C C . THR A 1 87 ? -10.868 3.920 20.245 1.00 91.06 87 THR A C 1
ATOM 641 O O . THR A 1 87 ? -11.107 3.556 21.403 1.00 91.06 87 THR A O 1
ATOM 644 N N . VAL A 1 88 ? -10.193 3.179 19.374 1.00 90.38 88 VAL A N 1
ATOM 645 C CA . VAL A 1 88 ? -9.635 1.860 19.678 1.00 90.38 88 VAL A CA 1
ATOM 646 C C . VAL A 1 88 ? -8.129 1.992 19.871 1.00 90.38 88 VAL A C 1
ATOM 648 O O . VAL A 1 88 ? -7.441 2.622 19.064 1.00 90.38 88 VAL A O 1
ATOM 651 N N . GLU A 1 89 ? -7.622 1.404 20.950 1.00 89.94 89 GLU A N 1
ATOM 652 C CA . GLU A 1 89 ? -6.190 1.204 21.154 1.00 89.94 89 GLU A CA 1
ATOM 653 C C . GLU A 1 89 ? -5.842 -0.234 20.769 1.00 89.94 89 GLU A C 1
ATOM 655 O O . GLU A 1 89 ? -6.388 -1.191 21.321 1.00 89.94 89 GLU A O 1
ATOM 660 N N . LEU A 1 90 ? -4.967 -0.390 19.779 1.00 86.00 90 LEU A N 1
ATOM 661 C CA . LEU A 1 90 ? -4.517 -1.700 19.312 1.00 86.00 90 LEU A CA 1
ATOM 662 C C . LEU A 1 90 ? -3.501 -2.281 20.293 1.00 86.00 90 LEU A C 1
ATOM 664 O O . LEU A 1 90 ? -2.558 -1.592 20.686 1.00 86.00 90 LEU A O 1
ATOM 668 N N . ALA A 1 91 ? -3.658 -3.556 20.651 1.00 78.19 91 ALA A N 1
ATOM 669 C CA . ALA A 1 91 ? -2.692 -4.232 21.505 1.00 78.19 91 ALA A CA 1
ATOM 670 C C . ALA A 1 91 ? -1.387 -4.487 20.719 1.00 78.19 91 ALA A C 1
ATOM 672 O O . ALA A 1 91 ? -1.426 -5.100 19.647 1.00 78.19 91 ALA A O 1
ATOM 673 N N . PRO A 1 92 ? -0.219 -4.030 21.202 1.00 71.31 92 PRO A N 1
ATOM 674 C CA . PRO A 1 92 ? 1.047 -4.330 20.555 1.00 71.31 92 PRO A CA 1
ATOM 675 C C . PRO A 1 92 ? 1.497 -5.778 20.841 1.00 71.31 92 PRO A C 1
ATOM 677 O O . PRO A 1 92 ? 1.354 -6.253 21.966 1.00 71.31 92 PRO A O 1
ATOM 680 N N . PRO A 1 93 ? 2.135 -6.465 19.876 1.00 66.88 93 PRO A N 1
ATOM 681 C CA . PRO A 1 93 ? 2.217 -6.115 18.463 1.00 66.88 93 PRO A CA 1
ATOM 682 C C . PRO A 1 93 ? 0.923 -6.518 17.739 1.00 66.88 93 PRO A C 1
ATOM 684 O O . PRO A 1 93 ? 0.533 -7.683 17.785 1.00 66.88 93 PRO A O 1
ATOM 687 N N . ALA A 1 94 ? 0.310 -5.593 16.996 1.00 62.09 94 ALA A N 1
ATOM 688 C CA . ALA A 1 94 ? -0.785 -5.926 16.090 1.00 62.09 94 ALA A CA 1
ATOM 689 C C . ALA A 1 94 ? -0.225 -6.787 14.945 1.00 62.09 94 ALA A C 1
ATOM 691 O O . ALA A 1 94 ? 0.286 -6.284 13.943 1.00 62.09 94 ALA A O 1
ATOM 692 N N . ARG A 1 95 ? -0.228 -8.107 15.130 1.00 64.56 95 ARG A N 1
ATOM 693 C CA . ARG A 1 95 ? 0.137 -9.080 14.101 1.00 64.56 95 ARG A CA 1
ATOM 694 C C . ARG A 1 95 ? -1.149 -9.705 13.605 1.00 64.56 95 ARG A C 1
ATOM 696 O O . ARG A 1 95 ? -1.942 -10.179 14.407 1.00 64.56 95 ARG A O 1
ATOM 703 N N . CYS A 1 96 ? -1.348 -9.714 12.292 1.00 67.88 96 CYS A N 1
ATOM 704 C CA . CYS A 1 96 ? -2.338 -10.622 11.737 1.00 67.88 96 CYS A CA 1
ATOM 705 C C . CYS A 1 96 ? -1.790 -12.038 11.838 1.00 67.88 96 CYS A C 1
ATOM 707 O O . CYS A 1 96 ? -0.622 -12.278 11.503 1.00 67.88 96 CYS A O 1
ATOM 709 N N . ASP A 1 97 ? -2.643 -12.960 12.263 1.00 62.00 97 ASP A N 1
ATOM 710 C CA . ASP A 1 97 ? -2.328 -14.377 12.210 1.00 62.00 97 ASP A CA 1
ATOM 711 C C . ASP A 1 97 ? -2.015 -14.777 10.762 1.00 62.00 97 ASP A C 1
ATOM 713 O O . ASP A 1 97 ? -2.774 -14.494 9.836 1.00 62.00 97 ASP A O 1
ATOM 717 N N . GLY A 1 98 ? -0.840 -15.378 10.557 1.00 63.31 98 GLY A N 1
ATOM 718 C CA . GLY A 1 98 ? -0.384 -15.856 9.245 1.00 63.31 98 GLY A CA 1
ATOM 719 C C . GLY A 1 98 ? 0.363 -14.842 8.367 1.00 63.31 98 GLY A C 1
ATOM 720 O O . GLY A 1 98 ? 0.761 -15.187 7.258 1.00 63.31 98 GLY A O 1
ATOM 721 N N . CYS A 1 99 ? 0.613 -13.615 8.829 1.00 68.25 99 CYS A N 1
ATOM 722 C CA . CYS A 1 99 ? 1.309 -12.608 8.021 1.00 68.25 99 CYS A CA 1
ATOM 723 C C . CYS A 1 99 ? 2.843 -12.696 8.164 1.00 68.25 99 CYS A C 1
ATOM 725 O O . CYS A 1 99 ? 3.381 -12.497 9.254 1.00 68.25 99 CYS A O 1
ATOM 727 N N . SER A 1 100 ? 3.575 -12.899 7.062 1.00 63.12 100 SER A N 1
ATOM 728 C CA . SER A 1 100 ? 5.047 -13.057 7.009 1.00 63.12 100 SER A CA 1
ATOM 729 C C . SER A 1 100 ? 5.860 -11.761 7.217 1.00 63.12 100 SER A C 1
ATOM 731 O O . SER A 1 100 ? 6.994 -11.641 6.761 1.00 63.12 100 SER A O 1
ATOM 733 N N . GLY A 1 101 ? 5.301 -10.769 7.918 1.00 61.69 101 GLY A N 1
ATOM 734 C CA . GLY A 1 101 ? 5.976 -9.501 8.235 1.00 61.69 101 GLY A CA 1
ATOM 735 C C . GLY A 1 101 ? 5.711 -8.348 7.260 1.00 61.69 101 GLY A C 1
ATOM 736 O O . GLY A 1 101 ? 6.100 -7.218 7.540 1.00 61.69 101 GLY A O 1
ATOM 737 N N . ALA A 1 102 ? 4.981 -8.582 6.166 1.00 63.81 102 ALA A N 1
ATOM 738 C CA . ALA A 1 102 ? 4.518 -7.523 5.258 1.00 63.81 102 ALA A CA 1
ATOM 739 C C . ALA A 1 102 ? 3.167 -6.907 5.672 1.00 63.81 102 ALA A C 1
ATOM 741 O O . ALA A 1 102 ? 2.579 -6.127 4.923 1.00 63.81 102 ALA A O 1
ATOM 742 N N . CYS A 1 103 ? 2.655 -7.259 6.854 1.00 70.38 103 CYS A N 1
ATOM 743 C CA . CYS A 1 103 ? 1.355 -6.784 7.294 1.00 70.38 103 CYS A CA 1
ATOM 744 C C . CYS A 1 103 ? 1.361 -5.280 7.541 1.00 70.38 103 CYS A C 1
ATOM 746 O O . CYS A 1 103 ? 2.230 -4.751 8.235 1.00 70.38 103 CYS A O 1
ATOM 748 N N . PHE A 1 104 ? 0.331 -4.621 7.016 1.00 69.12 104 PHE A N 1
ATOM 749 C CA . PHE A 1 104 ? 0.097 -3.190 7.167 1.00 69.12 104 PHE A CA 1
ATOM 750 C C . PHE A 1 104 ? 0.245 -2.718 8.627 1.00 69.12 104 PHE A C 1
ATOM 752 O O . PHE A 1 104 ? 0.912 -1.723 8.904 1.00 69.12 104 PHE A O 1
ATOM 759 N N . TRP A 1 105 ? -0.271 -3.516 9.563 1.00 71.38 105 TRP A N 1
ATOM 760 C CA . TRP A 1 105 ? -0.233 -3.262 11.002 1.00 71.38 105 TRP A CA 1
ATOM 761 C C . TRP A 1 105 ? 1.169 -3.154 11.609 1.00 71.38 105 TRP A C 1
ATOM 763 O O . TRP A 1 105 ? 1.342 -2.445 12.592 1.00 71.38 105 TRP A O 1
ATOM 773 N N . TYR A 1 106 ? 2.190 -3.787 11.019 1.00 71.06 106 TYR A N 1
ATOM 774 C CA . TYR A 1 106 ? 3.557 -3.731 11.550 1.00 71.06 106 TYR A CA 1
ATOM 775 C C . TYR A 1 106 ? 4.168 -2.325 11.465 1.00 71.06 106 TYR A C 1
ATOM 777 O O . TYR A 1 106 ? 5.050 -1.977 12.246 1.00 71.06 106 TYR A O 1
ATOM 785 N N . ARG A 1 107 ? 3.714 -1.512 10.504 1.00 69.62 107 ARG A N 1
ATOM 786 C CA . ARG A 1 107 ? 4.185 -0.131 10.328 1.00 69.62 107 ARG A CA 1
ATOM 787 C C . ARG A 1 107 ? 3.340 0.893 11.071 1.00 69.62 107 ARG A C 1
ATOM 789 O O . ARG A 1 107 ? 3.704 2.067 11.072 1.00 69.62 107 ARG A O 1
ATOM 796 N N . MET A 1 108 ? 2.240 0.463 11.680 1.00 70.81 108 MET A N 1
ATOM 797 C CA . MET A 1 108 ? 1.415 1.344 12.482 1.00 70.81 108 MET A CA 1
ATOM 798 C C . MET A 1 108 ? 2.169 1.670 13.779 1.00 70.81 108 MET A C 1
ATOM 800 O O . MET A 1 108 ? 2.664 0.743 14.430 1.00 70.81 108 MET A O 1
ATOM 804 N N . PRO A 1 109 ? 2.339 2.953 14.143 1.00 67.25 109 PRO A N 1
ATOM 805 C CA . PRO A 1 109 ? 2.988 3.313 15.391 1.00 67.25 109 PRO A CA 1
ATOM 806 C C . PRO A 1 109 ? 2.311 2.613 16.573 1.00 67.25 109 PRO A C 1
ATOM 808 O O . PRO A 1 109 ? 1.086 2.528 16.671 1.00 67.25 109 PRO A O 1
ATOM 811 N N . GLN A 1 110 ? 3.134 2.079 17.473 1.00 66.62 110 GLN A N 1
ATOM 812 C CA . GLN A 1 110 ? 2.643 1.459 18.698 1.00 66.62 110 GLN A CA 1
ATOM 813 C C . GLN A 1 110 ? 1.847 2.503 19.489 1.00 66.62 110 GLN A C 1
ATOM 815 O O . GLN A 1 110 ? 2.289 3.645 19.625 1.00 66.62 110 GLN A O 1
ATOM 820 N N . ASN A 1 111 ? 0.680 2.107 19.999 1.00 66.56 111 ASN A N 1
ATOM 821 C CA . ASN A 1 111 ? -0.257 2.968 20.730 1.00 66.56 111 ASN A CA 1
ATOM 822 C C . ASN A 1 111 ? -0.961 4.033 19.869 1.00 66.56 111 ASN A C 1
ATOM 824 O O . ASN A 1 111 ? -1.471 5.022 20.404 1.00 66.56 111 ASN A O 1
ATOM 828 N N . GLU A 1 112 ? -1.016 3.858 18.544 1.00 74.00 112 GLU A N 1
ATOM 829 C CA . GLU A 1 112 ? -1.840 4.737 17.718 1.00 74.00 112 GLU A CA 1
ATOM 830 C C . GLU A 1 112 ? -3.320 4.545 18.065 1.00 74.00 112 GLU A C 1
ATOM 832 O O . GLU A 1 112 ? -3.881 3.448 18.001 1.00 74.00 112 GLU A O 1
ATOM 837 N N . ARG A 1 113 ? -3.948 5.646 18.478 1.00 83.06 113 ARG A N 1
ATOM 838 C CA . ARG A 1 113 ? -5.375 5.711 18.771 1.00 83.06 113 ARG A CA 1
ATOM 839 C C . ARG A 1 113 ? -6.117 5.878 17.456 1.00 83.06 113 ARG A C 1
ATOM 841 O O . ARG A 1 113 ? -6.053 6.942 16.843 1.00 83.06 113 ARG A O 1
ATOM 848 N N . LEU A 1 114 ? -6.828 4.839 17.038 1.00 85.50 114 LEU A N 1
ATOM 849 C CA . LEU A 1 114 ? -7.660 4.891 15.844 1.00 85.50 114 LEU A CA 1
ATOM 850 C C . LEU A 1 114 ? -9.060 5.359 16.204 1.00 85.50 114 LEU A C 1
ATOM 852 O O . LEU A 1 114 ? -9.789 4.648 16.891 1.00 85.50 114 LEU A O 1
ATOM 856 N N . THR A 1 115 ? -9.442 6.534 15.715 1.00 84.69 115 THR A N 1
ATOM 857 C CA . THR A 1 115 ? -10.826 7.007 15.730 1.00 84.69 115 THR A CA 1
ATOM 858 C C . THR A 1 115 ? -11.561 6.464 14.513 1.00 84.69 115 THR A C 1
ATOM 860 O O . THR A 1 115 ? -11.298 6.846 13.373 1.00 84.69 115 THR A O 1
ATOM 863 N N . LEU A 1 116 ? -12.476 5.535 14.765 1.00 85.50 116 LEU A N 1
ATOM 864 C CA . LEU A 1 116 ? -13.286 4.876 13.751 1.00 85.50 116 LEU A CA 1
ATOM 865 C C . LEU A 1 116 ? -14.719 5.414 13.816 1.00 85.50 116 LEU A C 1
ATOM 867 O O . LEU A 1 116 ? -15.251 5.586 14.916 1.00 85.50 116 LEU A O 1
ATOM 871 N N . PRO A 1 117 ? -15.371 5.676 12.672 1.00 81.44 117 PRO A N 1
ATOM 872 C CA . PRO A 1 117 ? -16.769 6.079 12.670 1.00 81.44 117 PRO A CA 1
ATOM 873 C C . PRO A 1 117 ? -17.628 4.949 13.253 1.00 81.44 117 PRO A C 1
ATOM 875 O O . PRO A 1 117 ? -17.568 3.800 12.804 1.00 81.44 117 PRO A O 1
ATOM 878 N N . ALA A 1 118 ? -18.419 5.269 14.279 1.00 74.38 118 ALA A N 1
ATOM 879 C CA . ALA A 1 118 ? -19.276 4.309 14.963 1.00 74.38 118 ALA A CA 1
ATOM 880 C C . 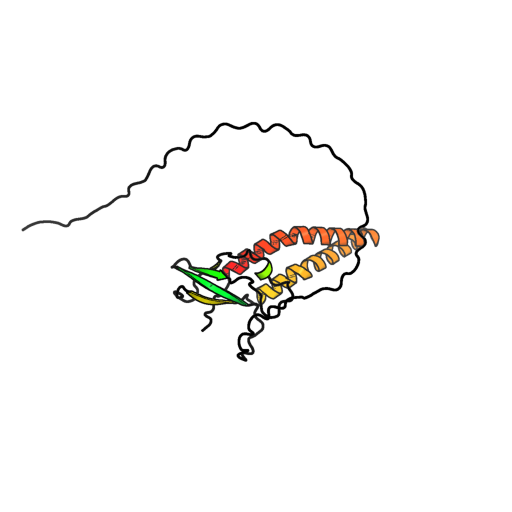ALA A 1 118 ? -20.386 3.843 14.009 1.00 74.38 118 ALA A C 1
ATOM 882 O O . ALA A 1 118 ? -21.387 4.525 13.817 1.00 74.38 118 ALA A O 1
ATOM 883 N N . SER A 1 119 ? -20.193 2.687 13.374 1.00 70.06 119 SER A N 1
ATOM 884 C CA . SER A 1 119 ? -21.130 2.169 12.367 1.00 70.06 119 SER A CA 1
ATOM 885 C C . SER A 1 119 ? -22.268 1.333 12.975 1.00 70.06 119 SER A C 1
ATOM 887 O O . SER A 1 119 ? -23.131 0.871 12.240 1.00 70.06 119 SER A O 1
ATOM 889 N N . GLY A 1 120 ? -22.268 1.096 14.295 1.00 69.81 120 GLY A N 1
ATOM 890 C CA . GLY A 1 120 ? -23.094 0.051 14.917 1.00 69.81 120 GLY A CA 1
ATOM 891 C C . GLY A 1 120 ? -23.483 0.282 16.380 1.00 69.81 120 GLY A C 1
ATOM 892 O O . GLY A 1 120 ? -23.543 -0.675 17.141 1.00 69.81 120 GLY A O 1
ATOM 893 N N . GLY A 1 121 ? -23.751 1.527 16.782 1.00 76.94 121 GLY A N 1
ATOM 894 C CA . GLY A 1 121 ? -24.155 1.854 18.157 1.00 76.94 121 GLY A CA 1
ATOM 895 C C . GLY A 1 121 ? -22.977 2.054 19.117 1.00 76.94 121 GLY A C 1
ATOM 896 O O . GLY A 1 121 ? -21.814 1.936 18.735 1.00 76.94 121 GLY A O 1
ATOM 897 N N . ALA A 1 122 ? -23.277 2.440 20.360 1.00 83.81 122 ALA A N 1
ATOM 898 C CA . ALA A 1 122 ? -22.261 2.694 21.378 1.00 83.81 122 ALA A CA 1
ATOM 899 C C . ALA A 1 122 ? -21.621 1.372 21.831 1.00 83.81 122 ALA A C 1
ATOM 901 O O . ALA A 1 122 ? -22.306 0.508 22.374 1.00 83.81 122 ALA A O 1
ATOM 902 N N . LEU A 1 123 ? -20.309 1.221 21.626 1.00 89.19 123 LEU A N 1
ATOM 903 C CA . LEU A 1 123 ? -19.566 0.075 22.148 1.00 89.19 123 LEU A CA 1
ATOM 904 C C . LEU A 1 123 ? -19.177 0.329 23.616 1.00 89.19 123 LEU A C 1
ATOM 906 O O . LEU A 1 123 ? -18.770 1.449 23.946 1.00 89.19 123 LEU A O 1
ATOM 910 N N . PRO A 1 124 ? -19.250 -0.686 24.495 1.00 92.44 124 PRO A N 1
ATOM 911 C CA . PRO A 1 124 ? -18.801 -0.538 25.870 1.00 92.44 124 PRO A CA 1
ATOM 912 C C . PRO A 1 124 ? -17.288 -0.300 25.926 1.00 92.44 124 PRO A C 1
ATOM 914 O O . PRO A 1 124 ? -16.499 -0.950 25.235 1.00 92.44 124 PRO A O 1
ATOM 917 N N . VAL A 1 125 ? -16.874 0.652 26.762 1.00 94.56 125 VAL A N 1
ATOM 918 C CA . VAL A 1 125 ? -15.455 0.922 27.022 1.00 94.56 125 VAL A CA 1
ATOM 919 C C . VAL A 1 125 ? -14.839 -0.300 27.703 1.00 94.56 125 VAL A C 1
ATOM 921 O O . VAL A 1 125 ? -15.432 -0.867 28.615 1.00 94.56 125 VAL A O 1
ATOM 924 N N . GLY A 1 126 ? -13.656 -0.715 27.249 1.00 92.81 126 GLY A N 1
ATOM 925 C CA . GLY A 1 126 ? -12.987 -1.935 27.706 1.00 92.81 126 GLY A CA 1
ATOM 926 C C . GLY A 1 126 ? -13.313 -3.185 26.885 1.00 92.81 126 GLY A C 1
ATOM 927 O O . GLY A 1 126 ? -12.627 -4.192 27.044 1.00 92.81 126 GLY A O 1
ATOM 928 N N . ALA A 1 127 ? -14.287 -3.129 25.970 1.00 91.56 127 ALA A N 1
ATOM 929 C CA . ALA A 1 127 ? -14.585 -4.256 25.093 1.00 91.56 127 ALA A CA 1
ATOM 930 C C . ALA A 1 127 ? -13.427 -4.556 24.133 1.00 91.56 127 ALA A C 1
ATOM 932 O O . ALA A 1 127 ? -12.801 -3.641 23.579 1.00 91.56 127 ALA A O 1
ATOM 933 N N . SER A 1 128 ? -13.174 -5.848 23.914 1.00 89.56 128 SER A N 1
ATOM 934 C CA . SER A 1 128 ? -12.267 -6.330 22.877 1.00 89.56 128 SER A CA 1
ATOM 935 C C . SER A 1 128 ? -12.950 -6.299 21.514 1.00 89.56 128 SER A C 1
ATOM 937 O O . SER A 1 128 ? -14.101 -6.700 21.342 1.00 89.56 128 SER A O 1
ATOM 939 N N . VAL A 1 129 ? -12.229 -5.788 20.529 1.00 89.44 129 VAL A N 1
ATOM 940 C CA . VAL A 1 129 ? -12.760 -5.499 19.203 1.00 89.44 129 VAL A CA 1
ATOM 941 C C . VAL A 1 129 ? -11.775 -5.987 18.155 1.00 89.44 129 VAL A C 1
ATOM 943 O O . VAL A 1 129 ? -10.577 -5.721 18.250 1.00 89.44 129 VAL A O 1
ATOM 946 N N . ALA A 1 130 ? -12.289 -6.665 17.132 1.00 86.19 130 ALA A N 1
ATOM 947 C CA . ALA A 1 130 ? -11.515 -7.076 15.974 1.00 86.19 130 ALA A CA 1
ATOM 948 C C . ALA A 1 130 ? -11.694 -6.035 14.870 1.00 86.19 130 ALA A C 1
ATOM 950 O O . ALA A 1 130 ? -12.792 -5.816 14.348 1.00 86.19 130 ALA A O 1
ATOM 951 N N . VAL A 1 131 ? -10.591 -5.393 14.501 1.00 85.50 131 VAL A N 1
ATOM 952 C CA . VAL A 1 131 ? -10.527 -4.491 13.355 1.00 85.50 131 VAL A CA 1
ATOM 953 C C . VAL A 1 131 ? -10.087 -5.310 12.152 1.00 85.50 131 VAL A C 1
ATOM 955 O O . VAL A 1 131 ? -8.935 -5.733 12.056 1.00 85.50 131 VAL A O 1
ATOM 958 N N . THR A 1 132 ? -11.019 -5.568 11.240 1.00 84.06 132 THR A N 1
ATOM 959 C CA . THR A 1 132 ? -10.763 -6.335 10.015 1.00 84.06 132 THR A CA 1
ATOM 960 C C . THR A 1 132 ? -10.462 -5.396 8.856 1.00 84.06 132 THR A C 1
ATOM 962 O O . THR A 1 132 ? -11.257 -4.495 8.571 1.00 84.06 132 THR A O 1
ATOM 965 N N . LEU A 1 133 ? -9.352 -5.621 8.146 1.00 84.25 133 LEU A N 1
ATOM 966 C CA . LEU A 1 133 ? -9.088 -4.923 6.889 1.00 84.25 133 LEU A CA 1
ATOM 967 C C . LEU A 1 133 ? -9.940 -5.535 5.761 1.00 84.25 133 LEU A C 1
ATOM 969 O O . LEU A 1 133 ? -9.876 -6.748 5.557 1.00 84.25 133 LEU A O 1
ATOM 973 N N . PRO A 1 134 ? -10.707 -4.740 4.994 1.00 83.44 134 PRO A N 1
ATOM 974 C CA . PRO A 1 134 ? -11.434 -5.268 3.844 1.00 83.44 134 PRO A CA 1
ATOM 975 C C . PRO A 1 134 ? -10.471 -5.810 2.779 1.00 83.44 134 PRO A C 1
ATOM 977 O O . PRO A 1 134 ? -9.489 -5.148 2.438 1.00 83.44 134 PRO A O 1
ATOM 980 N N . GLU A 1 135 ? -10.791 -6.967 2.198 1.00 84.88 135 GLU A N 1
ATOM 981 C CA . GLU A 1 135 ? -9.950 -7.692 1.229 1.00 84.88 135 GLU A CA 1
ATOM 982 C C . GLU A 1 135 ? -9.506 -6.831 0.038 1.00 84.88 135 GLU A C 1
ATOM 984 O O . GLU A 1 135 ? -8.339 -6.843 -0.352 1.00 84.88 135 GLU A O 1
ATOM 989 N N . ARG A 1 136 ? -10.401 -5.969 -0.466 1.00 86.62 136 ARG A N 1
ATOM 990 C CA . ARG A 1 136 ? -10.095 -4.999 -1.532 1.00 86.62 136 ARG A CA 1
ATOM 991 C C . ARG A 1 136 ? -8.854 -4.146 -1.245 1.00 86.62 136 ARG A C 1
ATOM 993 O O . ARG A 1 136 ? -8.123 -3.809 -2.168 1.00 86.62 136 ARG A O 1
ATOM 1000 N N . TYR A 1 137 ? -8.600 -3.793 0.017 1.00 84.56 137 TYR A N 1
ATOM 1001 C CA . TYR A 1 137 ? -7.435 -2.989 0.395 1.00 84.56 137 TYR A CA 1
ATOM 1002 C C . TYR A 1 137 ? -6.169 -3.822 0.520 1.00 84.56 137 TYR A C 1
ATOM 1004 O O . TYR A 1 137 ? -5.083 -3.299 0.286 1.00 84.56 137 TYR A O 1
ATOM 1012 N N . VAL A 1 138 ? -6.301 -5.108 0.846 1.00 84.38 138 VAL A N 1
ATOM 1013 C CA . VAL A 1 138 ? -5.179 -6.049 0.843 1.00 84.38 138 VAL A CA 1
ATOM 1014 C C . VAL A 1 138 ? -4.687 -6.241 -0.590 1.00 84.38 138 VAL A C 1
ATOM 1016 O O . VAL A 1 138 ? -3.502 -6.053 -0.859 1.00 84.38 138 VAL A O 1
ATOM 1019 N N . LEU A 1 139 ? -5.607 -6.494 -1.526 1.00 88.56 139 LEU A N 1
ATOM 1020 C CA . LEU A 1 139 ? -5.299 -6.612 -2.953 1.00 88.56 139 LEU A CA 1
ATOM 1021 C C . LEU A 1 139 ? -4.733 -5.311 -3.525 1.00 88.56 139 LEU A C 1
ATOM 1023 O O . LEU A 1 139 ? -3.713 -5.332 -4.208 1.00 88.56 139 LEU A O 1
ATOM 1027 N N . LEU A 1 140 ? -5.344 -4.167 -3.203 1.00 89.25 140 LEU A N 1
ATOM 1028 C CA . LEU A 1 140 ? -4.851 -2.867 -3.655 1.00 89.25 140 LEU A CA 1
ATOM 1029 C C . LEU A 1 140 ? -3.466 -2.555 -3.077 1.00 89.25 140 LEU A C 1
ATOM 1031 O O . LEU A 1 140 ? -2.606 -2.043 -3.787 1.00 89.25 140 LEU A O 1
ATOM 1035 N N . GLY A 1 141 ? -3.229 -2.892 -1.808 1.00 86.88 141 GLY A N 1
ATOM 1036 C CA . GLY A 1 141 ? -1.923 -2.777 -1.171 1.00 86.88 141 GLY A CA 1
ATOM 1037 C C . GLY A 1 141 ? -0.876 -3.637 -1.874 1.00 86.88 141 GLY A C 1
ATOM 1038 O O . GLY A 1 141 ? 0.194 -3.131 -2.207 1.00 86.88 141 GLY A O 1
ATOM 1039 N N . ALA A 1 142 ? -1.195 -4.897 -2.176 1.00 88.81 142 ALA A N 1
ATOM 1040 C CA . ALA A 1 142 ? -0.315 -5.790 -2.925 1.00 88.81 142 ALA A CA 1
ATOM 1041 C C . ALA A 1 142 ? -0.033 -5.261 -4.342 1.00 88.81 142 ALA A C 1
ATOM 1043 O O . ALA A 1 142 ? 1.127 -5.161 -4.744 1.00 88.81 142 ALA A O 1
ATOM 1044 N N . ALA A 1 143 ? -1.065 -4.827 -5.069 1.00 91.69 143 ALA A N 1
ATOM 1045 C CA . ALA A 1 143 ? -0.922 -4.225 -6.392 1.00 91.69 143 ALA A CA 1
ATOM 1046 C C . ALA A 1 143 ? -0.039 -2.967 -6.356 1.00 91.69 143 ALA A C 1
ATOM 1048 O O . ALA A 1 143 ? 0.784 -2.756 -7.241 1.00 91.69 143 ALA A O 1
ATOM 1049 N N . LEU A 1 144 ? -0.137 -2.154 -5.306 1.00 90.00 144 LEU A N 1
ATOM 1050 C CA . LEU A 1 144 ? 0.688 -0.958 -5.156 1.00 90.00 144 LEU A CA 1
ATOM 1051 C C . LEU A 1 144 ? 2.135 -1.259 -4.750 1.00 90.00 144 LEU A C 1
ATOM 1053 O O . LEU A 1 144 ? 3.055 -0.528 -5.111 1.00 90.00 144 LEU A O 1
ATOM 1057 N N . VAL A 1 145 ? 2.341 -2.284 -3.923 1.00 88.38 145 VAL A N 1
ATOM 1058 C CA . VAL A 1 145 ? 3.665 -2.654 -3.409 1.00 88.38 145 VAL A CA 1
ATOM 1059 C C . VAL A 1 145 ? 4.466 -3.409 -4.463 1.00 88.38 145 VAL A C 1
ATOM 1061 O O . VAL A 1 145 ? 5.662 -3.158 -4.579 1.00 88.38 145 VAL A O 1
ATOM 1064 N N . TYR A 1 146 ? 3.815 -4.288 -5.225 1.00 90.81 146 TYR A N 1
ATOM 1065 C CA . TYR A 1 146 ? 4.465 -5.186 -6.180 1.00 90.81 146 TYR A CA 1
ATOM 1066 C C . TYR A 1 146 ? 4.140 -4.837 -7.632 1.00 90.81 146 TYR A C 1
ATOM 1068 O O . TYR A 1 146 ? 5.042 -4.755 -8.462 1.00 90.81 146 TYR A O 1
ATOM 1076 N N . GLY A 1 147 ? 2.867 -4.584 -7.935 1.00 95.00 147 GLY A N 1
ATOM 1077 C CA . GLY A 1 147 ? 2.418 -4.300 -9.298 1.00 95.00 147 GLY A CA 1
ATOM 1078 C C . GLY A 1 147 ? 2.920 -2.956 -9.822 1.00 95.00 147 GLY A C 1
ATOM 1079 O O . GLY A 1 147 ? 3.395 -2.882 -10.948 1.00 95.00 147 GLY A O 1
ATOM 1080 N N . PHE A 1 148 ? 2.878 -1.900 -9.007 1.00 95.56 148 PHE A N 1
ATOM 1081 C CA . PHE A 1 148 ? 3.281 -0.562 -9.447 1.00 95.56 148 PHE A CA 1
ATOM 1082 C C . PHE A 1 148 ? 4.778 -0.457 -9.806 1.00 95.56 148 PHE A C 1
ATOM 1084 O O . PHE A 1 148 ? 5.071 0.021 -10.902 1.00 95.56 148 PHE A O 1
ATOM 1091 N N . PRO A 1 149 ? 5.736 -0.935 -8.981 1.00 95.50 149 PRO A N 1
ATOM 1092 C CA . PRO A 1 149 ? 7.149 -0.932 -9.365 1.00 95.50 149 PRO A CA 1
ATOM 1093 C C . PRO A 1 149 ? 7.433 -1.777 -10.608 1.00 95.50 149 PRO A C 1
ATOM 1095 O O . PRO A 1 149 ? 8.210 -1.359 -11.461 1.00 95.50 149 PRO A O 1
ATOM 1098 N N . LEU A 1 150 ? 6.783 -2.939 -10.731 1.00 96.94 150 LEU A N 1
ATOM 1099 C CA . LEU A 1 150 ? 6.961 -3.833 -11.873 1.00 96.94 150 LEU A CA 1
ATOM 1100 C C . LEU A 1 150 ? 6.396 -3.218 -13.161 1.00 96.94 150 LEU A C 1
ATOM 1102 O O . LEU A 1 150 ? 7.067 -3.215 -14.188 1.00 96.94 150 LEU A O 1
ATOM 1106 N N . GLY A 1 151 ? 5.207 -2.618 -13.086 1.00 97.56 151 GLY A N 1
ATOM 1107 C CA . GLY A 1 151 ? 4.595 -1.898 -14.200 1.00 97.56 151 GLY A CA 1
ATOM 1108 C C . GLY A 1 151 ? 5.432 -0.701 -14.649 1.00 97.56 151 GLY A C 1
ATOM 1109 O O . GLY A 1 151 ? 5.645 -0.525 -15.844 1.00 97.56 151 GLY A O 1
ATOM 1110 N N . ALA A 1 152 ? 5.967 0.084 -13.711 1.00 97.50 152 ALA A N 1
ATOM 1111 C CA . ALA A 1 152 ? 6.841 1.211 -14.034 1.00 97.50 152 ALA A CA 1
ATOM 1112 C C . ALA A 1 152 ? 8.164 0.766 -14.675 1.00 97.50 152 ALA A C 1
ATOM 1114 O O . ALA A 1 152 ? 8.605 1.372 -15.650 1.00 97.50 152 ALA A O 1
ATOM 1115 N N . LEU A 1 153 ? 8.775 -0.307 -14.164 1.00 97.94 153 LEU A N 1
ATOM 1116 C CA . LEU A 1 153 ? 9.999 -0.885 -14.720 1.00 97.94 153 LEU A CA 1
ATOM 1117 C C . LEU A 1 153 ? 9.784 -1.312 -16.178 1.00 97.94 153 LEU A C 1
ATOM 1119 O O . LEU A 1 153 ? 10.545 -0.901 -17.055 1.00 97.94 153 LEU A O 1
ATOM 1123 N N . LEU A 1 154 ? 8.724 -2.084 -16.442 1.00 98.12 154 LEU A N 1
ATOM 1124 C CA . LEU A 1 154 ? 8.400 -2.565 -17.786 1.00 98.12 154 LEU A CA 1
ATOM 1125 C C . LEU A 1 154 ? 8.033 -1.418 -18.734 1.00 98.12 154 LEU A C 1
ATOM 1127 O O . LEU A 1 154 ? 8.544 -1.365 -19.850 1.00 98.12 154 LEU A O 1
ATOM 1131 N N . ALA A 1 155 ? 7.197 -0.475 -18.289 1.00 98.19 155 ALA A N 1
ATOM 1132 C CA . ALA A 1 155 ? 6.756 0.646 -19.115 1.00 98.19 155 ALA A CA 1
ATOM 1133 C C . ALA A 1 155 ? 7.918 1.571 -19.504 1.00 98.19 155 ALA A C 1
ATOM 1135 O O . ALA A 1 155 ? 8.064 1.914 -20.677 1.00 98.19 155 ALA A O 1
ATOM 1136 N N . CYS A 1 156 ? 8.774 1.953 -18.550 1.00 97.94 156 CYS A N 1
ATOM 1137 C CA . CYS A 1 156 ? 9.912 2.826 -18.838 1.00 97.94 156 CYS A CA 1
ATOM 1138 C C . CYS A 1 156 ? 10.995 2.120 -19.664 1.00 97.94 156 CYS A C 1
ATOM 1140 O O . CYS A 1 156 ? 11.576 2.746 -20.551 1.00 97.94 156 CYS A O 1
ATOM 1142 N N . GLY A 1 157 ? 11.244 0.829 -19.419 1.00 98.06 157 GLY A N 1
ATOM 1143 C CA . GLY A 1 157 ? 12.176 0.041 -20.226 1.00 98.06 157 GLY A CA 1
ATOM 1144 C C . GLY A 1 157 ? 11.712 -0.097 -21.676 1.00 98.06 157 GLY A C 1
ATOM 1145 O O . GLY A 1 157 ? 12.477 0.195 -22.594 1.00 98.06 157 GLY A O 1
ATOM 1146 N N . ALA A 1 158 ? 10.440 -0.449 -21.888 1.00 97.88 158 ALA A N 1
ATOM 1147 C CA . ALA A 1 158 ? 9.854 -0.564 -23.223 1.00 97.88 158 ALA A CA 1
ATOM 1148 C C . ALA A 1 158 ? 9.837 0.780 -23.970 1.00 97.88 158 ALA A C 1
ATOM 1150 O O . ALA A 1 158 ? 10.192 0.834 -25.146 1.00 97.88 158 ALA A O 1
ATOM 1151 N N . ALA A 1 159 ? 9.487 1.876 -23.287 1.00 98.12 159 ALA A N 1
ATOM 1152 C CA . ALA A 1 159 ? 9.499 3.212 -23.880 1.00 98.12 159 ALA A CA 1
ATOM 1153 C C . ALA A 1 159 ? 10.911 3.638 -24.321 1.00 98.12 159 ALA A C 1
ATOM 1155 O O . ALA A 1 159 ? 11.087 4.140 -25.430 1.00 98.12 159 ALA A O 1
ATOM 1156 N N . ALA A 1 160 ? 11.931 3.400 -23.489 1.00 97.75 160 ALA A N 1
ATOM 1157 C CA . ALA A 1 160 ? 13.312 3.717 -23.842 1.00 97.75 160 ALA A CA 1
ATOM 1158 C C . ALA A 1 160 ? 13.838 2.825 -24.983 1.00 97.75 160 ALA A C 1
ATOM 1160 O O . ALA A 1 160 ? 14.484 3.326 -25.904 1.00 97.75 160 ALA A O 1
ATOM 1161 N N . ALA A 1 161 ? 13.507 1.530 -24.977 1.00 97.94 161 ALA A N 1
ATOM 1162 C CA . ALA A 1 161 ? 13.849 0.619 -26.069 1.00 97.94 161 ALA A CA 1
ATOM 1163 C C . ALA A 1 161 ? 13.238 1.073 -27.406 1.00 97.94 161 ALA A C 1
ATOM 1165 O O . ALA A 1 161 ? 13.926 1.084 -28.425 1.00 97.94 161 ALA A O 1
ATOM 1166 N N . ALA A 1 162 ? 11.971 1.501 -27.402 1.00 98.00 162 ALA A N 1
ATOM 1167 C CA . ALA A 1 162 ? 11.273 1.946 -28.606 1.00 98.00 162 ALA A CA 1
ATOM 1168 C C . ALA A 1 162 ? 11.875 3.229 -29.206 1.00 98.00 162 ALA A C 1
ATOM 1170 O O . ALA A 1 162 ? 11.961 3.353 -30.428 1.00 98.00 162 ALA A O 1
ATOM 1171 N N . LEU A 1 163 ? 12.312 4.165 -28.357 1.00 98.25 163 LEU A N 1
ATOM 1172 C CA . LEU A 1 163 ? 12.877 5.446 -28.790 1.00 98.25 163 LEU A CA 1
ATOM 1173 C C . LEU A 1 163 ? 14.313 5.319 -29.313 1.00 98.25 163 LEU A C 1
ATOM 1175 O O . LEU A 1 163 ? 14.649 5.932 -30.323 1.00 98.25 163 LEU A O 1
ATOM 1179 N N . PHE A 1 164 ? 15.155 4.531 -28.640 1.00 97.88 164 PHE A N 1
ATOM 1180 C CA . PHE A 1 164 ? 16.594 4.480 -28.929 1.00 97.88 164 PHE A CA 1
ATOM 1181 C C . PHE A 1 164 ? 17.041 3.209 -29.658 1.00 97.88 164 PHE A C 1
ATOM 1183 O O . PHE A 1 164 ? 18.186 3.144 -30.100 1.00 97.88 164 PHE A O 1
ATOM 1190 N N . ARG A 1 165 ? 16.166 2.198 -29.783 1.00 97.25 165 ARG A N 1
ATOM 1191 C CA . ARG A 1 165 ? 16.451 0.892 -30.410 1.00 97.25 165 ARG A CA 1
ATOM 1192 C C . ARG A 1 165 ? 17.734 0.227 -29.885 1.00 97.25 165 ARG A C 1
ATOM 1194 O O . ARG A 1 165 ? 18.470 -0.394 -30.643 1.00 97.25 165 ARG A O 1
ATOM 1201 N N . SER A 1 166 ? 18.021 0.388 -28.594 1.00 97.06 166 SER A N 1
ATOM 1202 C CA . SER A 1 166 ? 19.222 -0.151 -27.950 1.00 97.06 166 SER A CA 1
ATOM 1203 C C . SER A 1 166 ? 18.927 -0.635 -26.532 1.00 97.06 166 SER A C 1
ATOM 1205 O O . SER A 1 166 ? 18.227 0.026 -25.757 1.00 97.06 166 SER A O 1
ATOM 1207 N N . ASP A 1 167 ? 19.504 -1.788 -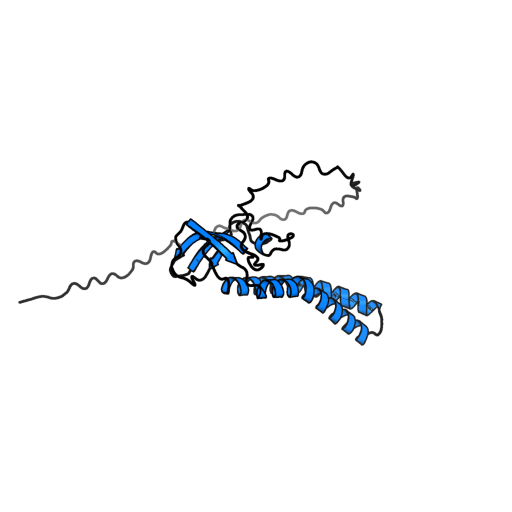26.190 1.00 97.50 167 ASP A N 1
ATOM 1208 C CA . ASP A 1 167 ? 19.285 -2.486 -24.919 1.00 97.50 167 ASP A CA 1
ATOM 1209 C C . ASP A 1 167 ? 19.830 -1.708 -23.717 1.00 97.50 167 ASP A C 1
ATOM 1211 O O . ASP A 1 167 ? 19.277 -1.771 -22.617 1.00 97.50 167 ASP A O 1
ATOM 1215 N N . VAL A 1 168 ? 20.886 -0.913 -23.923 1.00 97.81 168 VAL A N 1
ATOM 1216 C CA . VAL A 1 168 ? 21.482 -0.089 -22.861 1.00 97.81 168 VAL A CA 1
ATOM 1217 C C . VAL A 1 168 ? 20.482 0.965 -22.385 1.00 97.81 168 VAL A C 1
ATOM 1219 O O . VAL A 1 168 ? 20.307 1.163 -21.181 1.00 97.81 168 VAL A O 1
ATOM 1222 N N . TYR A 1 169 ? 19.774 1.607 -23.318 1.00 97.31 169 TYR A N 1
ATOM 1223 C CA . TYR A 1 169 ? 18.743 2.585 -22.976 1.00 97.31 169 TYR A CA 1
ATOM 1224 C C . TYR A 1 169 ? 17.506 1.919 -22.376 1.00 97.31 169 TYR A C 1
ATOM 1226 O O . TYR A 1 169 ? 16.910 2.488 -21.464 1.00 97.31 169 TYR A O 1
ATOM 1234 N N . ALA A 1 170 ? 17.156 0.703 -22.808 1.00 97.94 170 ALA A N 1
ATOM 1235 C CA . ALA A 1 170 ? 16.088 -0.078 -22.187 1.00 97.94 170 ALA A CA 1
ATOM 1236 C C . ALA A 1 170 ? 16.388 -0.364 -20.704 1.00 97.94 170 ALA A C 1
ATOM 1238 O O . ALA A 1 170 ? 15.552 -0.103 -19.835 1.00 97.94 170 ALA A O 1
ATOM 1239 N N . ALA A 1 171 ? 17.606 -0.823 -20.397 1.00 97.81 171 ALA A N 1
ATOM 1240 C CA . ALA A 1 171 ? 18.048 -1.081 -19.028 1.00 97.81 171 ALA A CA 1
ATOM 1241 C C . ALA A 1 171 ? 18.085 0.204 -18.181 1.00 97.81 171 ALA A C 1
ATOM 1243 O O . ALA A 1 171 ? 17.585 0.220 -17.052 1.00 97.81 171 ALA A O 1
ATOM 1244 N N . ALA A 1 172 ? 18.618 1.301 -18.731 1.00 98.00 172 ALA A N 1
ATOM 1245 C CA . ALA A 1 172 ? 18.647 2.597 -18.054 1.00 98.00 172 ALA A CA 1
ATOM 1246 C C . ALA A 1 172 ? 17.231 3.142 -17.787 1.00 98.00 172 ALA A C 1
ATOM 1248 O O . ALA A 1 172 ? 16.949 3.629 -16.690 1.00 98.00 172 ALA A O 1
ATOM 1249 N N . GLY A 1 173 ? 16.322 3.007 -18.757 1.00 98.25 173 GLY A N 1
ATOM 1250 C CA . GLY A 1 173 ? 14.917 3.391 -18.631 1.00 98.25 173 GLY A CA 1
ATOM 1251 C C . GLY A 1 173 ? 14.190 2.582 -17.560 1.00 98.25 173 GLY A C 1
ATOM 1252 O O . GLY A 1 173 ? 13.514 3.157 -16.708 1.00 98.25 173 GLY A O 1
ATOM 1253 N N . ALA A 1 174 ? 14.385 1.264 -17.535 1.00 98.19 174 ALA A N 1
ATOM 1254 C CA . ALA A 1 174 ? 13.825 0.387 -16.509 1.00 98.19 174 ALA A CA 1
ATOM 1255 C C . ALA A 1 174 ? 14.316 0.762 -15.098 1.00 98.19 174 ALA A C 1
ATOM 1257 O O . ALA A 1 174 ? 13.511 0.871 -14.167 1.00 98.19 174 ALA A O 1
ATOM 1258 N N . ALA A 1 175 ? 15.619 1.029 -14.943 1.00 98.00 175 ALA A N 1
ATOM 1259 C CA . ALA A 1 175 ? 16.201 1.472 -13.677 1.00 98.00 175 ALA A CA 1
ATOM 1260 C C . ALA A 1 175 ? 15.632 2.829 -13.225 1.00 98.00 175 ALA A C 1
ATOM 1262 O O . ALA A 1 175 ? 15.255 2.989 -12.060 1.00 98.00 175 ALA A O 1
ATOM 1263 N N . ALA A 1 176 ? 15.507 3.790 -14.145 1.00 97.94 176 ALA A N 1
ATOM 1264 C CA . ALA A 1 176 ? 14.901 5.089 -13.866 1.00 97.94 176 ALA A CA 1
ATOM 1265 C C . ALA A 1 176 ? 13.421 4.957 -13.462 1.00 97.94 176 ALA A C 1
ATOM 1267 O O . ALA A 1 176 ? 12.997 5.568 -12.478 1.00 97.94 176 ALA A O 1
ATOM 1268 N N . GLY A 1 177 ? 12.656 4.113 -14.164 1.00 97.81 177 GLY A N 1
ATOM 1269 C CA . GLY A 1 177 ? 11.255 3.818 -13.857 1.00 97.81 177 GLY A CA 1
ATOM 1270 C C . GLY A 1 177 ? 11.074 3.205 -12.471 1.00 97.81 177 GLY A C 1
ATOM 1271 O O . GLY A 1 177 ? 10.216 3.650 -11.707 1.00 97.81 177 GLY A O 1
ATOM 1272 N N . LEU A 1 178 ? 11.933 2.253 -12.096 1.00 97.69 178 LEU A N 1
ATOM 1273 C CA . LEU A 1 178 ? 11.919 1.651 -10.763 1.00 97.69 178 LEU A CA 1
ATOM 1274 C C . LEU A 1 178 ? 12.219 2.686 -9.668 1.00 97.69 178 LEU A C 1
ATOM 1276 O O . LEU A 1 178 ? 11.478 2.778 -8.687 1.00 97.69 178 LEU A O 1
ATOM 1280 N N . CYS A 1 179 ? 13.265 3.500 -9.841 1.00 97.56 179 CYS A N 1
ATOM 1281 C CA . CYS A 1 179 ? 13.602 4.575 -8.905 1.00 97.56 179 CYS A CA 1
ATOM 1282 C C . CYS A 1 179 ? 12.448 5.577 -8.752 1.00 97.56 179 CYS A C 1
ATOM 1284 O O . CYS A 1 179 ? 12.061 5.911 -7.628 1.00 97.56 179 CYS A O 1
ATOM 1286 N N . GLY A 1 180 ? 11.848 6.004 -9.866 1.00 97.00 180 GLY A N 1
ATOM 1287 C CA . GLY A 1 180 ? 10.675 6.877 -9.865 1.00 97.00 180 GLY A CA 1
ATOM 1288 C C . GLY A 1 180 ? 9.488 6.250 -9.132 1.00 97.00 180 GLY A C 1
ATOM 1289 O O . GLY A 1 180 ? 8.869 6.895 -8.281 1.00 97.00 180 GLY A O 1
ATOM 1290 N N . ALA A 1 181 ? 9.212 4.969 -9.381 1.00 96.69 181 ALA A N 1
ATOM 1291 C CA . ALA A 1 181 ? 8.123 4.256 -8.729 1.00 96.69 181 ALA A CA 1
ATOM 1292 C C . ALA A 1 181 ? 8.308 4.163 -7.211 1.00 96.69 181 ALA A C 1
ATOM 1294 O O . ALA A 1 181 ? 7.343 4.348 -6.471 1.00 96.69 181 ALA A O 1
ATOM 1295 N N . LEU A 1 182 ? 9.531 3.939 -6.723 1.00 94.31 182 LEU A N 1
ATOM 1296 C CA . LEU A 1 182 ? 9.815 3.900 -5.284 1.00 94.31 182 LEU A CA 1
ATOM 1297 C C . LEU A 1 182 ? 9.594 5.261 -4.608 1.00 94.31 182 LEU A C 1
ATOM 1299 O O . LEU A 1 182 ? 9.037 5.312 -3.507 1.00 94.31 182 LEU A O 1
ATOM 1303 N N . ILE A 1 183 ? 9.961 6.358 -5.277 1.00 96.06 183 ILE A N 1
ATOM 1304 C CA . ILE A 1 183 ? 9.736 7.724 -4.778 1.00 96.06 183 ILE A CA 1
ATOM 1305 C C . ILE A 1 183 ? 8.232 8.028 -4.707 1.00 96.06 183 ILE A C 1
ATOM 1307 O O . ILE A 1 183 ? 7.747 8.542 -3.696 1.00 96.06 183 ILE A O 1
ATOM 1311 N N . VAL A 1 184 ? 7.474 7.666 -5.747 1.00 95.50 184 VAL A N 1
ATOM 1312 C CA . VAL A 1 184 ? 6.023 7.921 -5.839 1.00 95.50 184 VAL A CA 1
ATOM 1313 C C . VAL A 1 184 ? 5.197 6.955 -4.978 1.00 95.50 184 VAL A C 1
ATOM 1315 O O . VAL A 1 184 ? 4.118 7.315 -4.495 1.00 95.50 184 VAL A O 1
ATOM 1318 N N . ALA A 1 185 ? 5.697 5.750 -4.701 1.00 92.06 185 ALA A N 1
ATOM 1319 C CA . ALA A 1 185 ? 4.988 4.766 -3.888 1.00 92.06 185 ALA A CA 1
ATOM 1320 C C . ALA A 1 185 ? 4.739 5.268 -2.457 1.00 92.06 185 ALA A C 1
ATOM 1322 O O . ALA A 1 185 ? 3.670 5.020 -1.902 1.00 92.06 185 ALA A O 1
ATOM 1323 N N . ALA A 1 186 ? 5.678 6.002 -1.851 1.00 88.44 186 ALA A N 1
ATOM 1324 C CA . ALA A 1 186 ? 5.533 6.512 -0.486 1.00 88.44 186 ALA A CA 1
ATOM 1325 C C . ALA A 1 186 ? 4.316 7.450 -0.289 1.00 88.44 186 ALA A C 1
ATOM 1327 O O . ALA A 1 186 ? 3.493 7.175 0.592 1.00 88.44 186 ALA A O 1
ATOM 1328 N N . PRO A 1 187 ? 4.132 8.535 -1.071 1.00 93.19 187 PRO A N 1
ATOM 1329 C CA . PRO A 1 187 ? 2.952 9.389 -0.943 1.00 93.19 187 PRO A CA 1
ATOM 1330 C C . PRO A 1 187 ? 1.659 8.674 -1.345 1.00 93.19 187 PRO A C 1
ATOM 1332 O O . PRO A 1 187 ? 0.616 8.930 -0.739 1.00 93.19 187 PRO A O 1
ATOM 1335 N N . LEU A 1 188 ? 1.706 7.765 -2.323 1.00 89.62 188 LEU A N 1
ATOM 1336 C CA . LEU A 1 188 ? 0.526 7.023 -2.760 1.00 89.62 188 LEU A CA 1
ATOM 1337 C C . LEU A 1 188 ? 0.040 6.044 -1.679 1.00 89.62 188 LEU A C 1
ATOM 1339 O O . LEU A 1 188 ? -1.159 5.995 -1.400 1.00 89.62 188 LEU A O 1
ATOM 1343 N N . ARG A 1 189 ? 0.965 5.371 -0.979 1.00 88.06 189 ARG A N 1
ATOM 1344 C CA . ARG A 1 189 ? 0.658 4.571 0.220 1.00 88.06 189 ARG A CA 1
ATOM 1345 C C . ARG A 1 189 ? -0.036 5.418 1.279 1.00 88.06 189 ARG A C 1
ATOM 1347 O O . ARG A 1 189 ? -1.143 5.080 1.671 1.00 88.06 189 ARG A O 1
ATOM 1354 N N . ARG A 1 190 ? 0.519 6.582 1.637 1.00 88.44 190 ARG A N 1
ATOM 1355 C CA . ARG A 1 190 ? -0.106 7.495 2.619 1.00 88.44 190 ARG A CA 1
ATOM 1356 C C . ARG A 1 190 ? -1.524 7.924 2.226 1.00 88.44 190 ARG A C 1
ATOM 1358 O O . ARG A 1 190 ? -2.375 8.127 3.090 1.00 88.44 190 ARG A O 1
ATOM 1365 N N . ARG A 1 191 ? -1.801 8.096 0.929 1.00 90.00 191 ARG A N 1
ATOM 1366 C CA . ARG A 1 191 ? -3.156 8.407 0.440 1.00 90.00 191 ARG A CA 1
ATOM 1367 C C . ARG A 1 191 ? -4.099 7.220 0.612 1.00 90.00 191 ARG A C 1
ATOM 1369 O O . ARG A 1 191 ? -5.212 7.411 1.101 1.00 90.00 191 ARG A O 1
ATOM 1376 N N . LEU A 1 192 ? -3.650 6.018 0.254 1.00 87.75 192 LEU A N 1
ATOM 1377 C CA . LEU A 1 192 ? -4.427 4.793 0.440 1.00 87.75 192 LEU A CA 1
ATOM 1378 C C . LEU A 1 192 ? -4.700 4.504 1.912 1.00 87.75 192 LEU A C 1
ATOM 1380 O O . LEU A 1 192 ? -5.825 4.157 2.250 1.00 87.75 192 LEU A O 1
ATOM 1384 N N . GLU A 1 193 ? -3.726 4.723 2.788 1.00 85.38 193 GLU A N 1
ATOM 1385 C CA . GLU A 1 193 ? -3.878 4.591 4.239 1.00 85.38 193 GLU A CA 1
ATOM 1386 C C . GLU A 1 193 ? -5.031 5.458 4.745 1.00 85.38 193 GLU A C 1
ATOM 1388 O O . GLU A 1 193 ? -5.997 4.951 5.312 1.00 85.38 193 GLU A O 1
ATOM 1393 N N . ARG A 1 194 ? -5.012 6.757 4.426 1.00 86.94 194 ARG A N 1
ATOM 1394 C CA . ARG A 1 194 ? -6.083 7.692 4.810 1.00 86.94 194 ARG A CA 1
ATOM 1395 C C . ARG A 1 194 ? -7.443 7.303 4.232 1.00 86.94 194 ARG A C 1
ATOM 1397 O O . ARG A 1 194 ? -8.457 7.441 4.912 1.00 86.94 194 ARG A O 1
ATOM 1404 N N . ALA A 1 195 ? -7.482 6.832 2.986 1.00 87.19 195 ALA A N 1
ATOM 1405 C CA . ALA A 1 195 ? -8.720 6.382 2.353 1.00 87.19 195 ALA A CA 1
ATOM 1406 C C . ALA A 1 195 ? -9.257 5.087 2.987 1.00 87.19 195 ALA A C 1
ATOM 1408 O O . ALA A 1 195 ? -10.472 4.914 3.085 1.00 87.19 195 ALA A O 1
ATOM 1409 N N . THR A 1 196 ? -8.361 4.204 3.431 1.00 85.00 196 THR A N 1
ATOM 1410 C CA . THR A 1 196 ? -8.695 2.931 4.081 1.00 85.00 196 THR A CA 1
ATOM 1411 C C . THR A 1 196 ? -9.239 3.169 5.481 1.00 85.00 196 THR A C 1
ATOM 1413 O O . THR A 1 196 ? -10.289 2.622 5.811 1.00 85.00 196 THR A O 1
ATOM 1416 N N . LEU A 1 197 ? -8.606 4.051 6.266 1.00 83.06 197 LEU A N 1
ATOM 1417 C CA . LEU A 1 197 ? -9.055 4.397 7.620 1.00 83.06 197 LEU A CA 1
ATOM 1418 C C . LEU A 1 197 ? -10.509 4.887 7.650 1.00 83.06 197 LEU A C 1
ATOM 1420 O O . LEU A 1 197 ? -11.265 4.536 8.549 1.00 83.06 197 LEU A O 1
ATOM 1424 N N . ARG A 1 198 ? -10.938 5.623 6.618 1.00 82.00 198 ARG A N 1
ATOM 1425 C CA . ARG A 1 198 ? -12.323 6.106 6.480 1.00 82.00 198 ARG A CA 1
ATOM 1426 C C . ARG A 1 198 ? -13.353 5.005 6.210 1.00 82.00 198 ARG A C 1
ATOM 1428 O O . ARG A 1 198 ? -14.544 5.278 6.302 1.00 82.00 198 ARG A O 1
ATOM 1435 N N . ARG A 1 199 ? -12.927 3.801 5.818 1.00 82.81 199 ARG A N 1
ATOM 1436 C CA . ARG A 1 199 ? -13.815 2.681 5.454 1.00 82.81 199 ARG A CA 1
ATOM 1437 C C . ARG A 1 199 ? -13.589 1.426 6.295 1.00 82.81 199 ARG A C 1
ATOM 1439 O O . ARG A 1 199 ? -14.040 0.351 5.896 1.00 82.81 199 ARG A O 1
ATOM 1446 N N . LEU A 1 200 ? -12.862 1.539 7.403 1.00 82.00 200 LEU A N 1
ATOM 1447 C CA . LEU A 1 200 ? -12.689 0.431 8.332 1.00 82.00 200 LEU A CA 1
ATOM 1448 C C . LEU A 1 200 ? -14.015 0.132 9.030 1.00 82.00 200 LEU A C 1
ATOM 1450 O O . LEU A 1 200 ? -14.686 1.035 9.523 1.00 82.00 200 LEU A O 1
ATOM 1454 N N . ALA A 1 201 ? -14.368 -1.149 9.056 1.00 77.19 201 ALA A N 1
ATOM 1455 C CA . ALA A 1 201 ? -15.511 -1.654 9.794 1.00 77.19 201 ALA A CA 1
ATOM 1456 C C . ALA A 1 201 ? -15.025 -2.254 11.114 1.00 77.19 201 ALA A C 1
ATOM 1458 O O . ALA A 1 201 ? -13.995 -2.930 11.166 1.00 77.19 201 ALA A O 1
ATOM 1459 N N . VAL A 1 202 ? -15.784 -1.999 12.174 1.00 79.81 202 VAL A N 1
ATOM 1460 C CA . VAL A 1 202 ? -15.497 -2.474 13.525 1.00 79.81 202 VAL A CA 1
ATOM 1461 C C . VAL A 1 202 ? -16.438 -3.625 13.845 1.00 79.81 202 VAL A C 1
ATOM 1463 O O . VAL A 1 202 ? -17.650 -3.471 13.693 1.00 79.81 202 VAL A O 1
ATOM 1466 N N . ARG A 1 203 ? -15.899 -4.771 14.278 1.00 80.81 203 ARG A N 1
ATOM 1467 C CA . ARG A 1 203 ? -16.698 -5.911 14.745 1.00 80.81 203 ARG A CA 1
ATOM 1468 C C . ARG A 1 203 ? -16.349 -6.244 16.193 1.00 80.81 203 ARG A C 1
ATOM 1470 O O . ARG A 1 203 ? -15.175 -6.315 16.557 1.00 80.81 203 ARG A O 1
ATOM 1477 N N . LEU A 1 204 ? -17.381 -6.429 17.012 1.00 79.88 204 LEU A N 1
ATOM 1478 C CA . LEU A 1 204 ? -17.239 -6.918 18.381 1.00 79.88 204 LEU A CA 1
ATOM 1479 C C . LEU A 1 204 ? -16.761 -8.372 18.345 1.00 79.88 204 LEU A C 1
ATOM 1481 O O . LEU A 1 204 ? -17.269 -9.170 17.556 1.00 79.88 204 LEU A O 1
ATOM 1485 N N . VAL A 1 205 ? -15.775 -8.687 19.183 1.00 81.69 205 VAL A N 1
ATOM 1486 C CA . VAL A 1 205 ? -15.386 -10.070 19.469 1.00 81.69 205 VAL A CA 1
ATOM 1487 C C . VAL A 1 205 ? -16.176 -10.457 20.711 1.00 81.69 205 VAL A C 1
ATOM 1489 O O . VAL A 1 205 ? -15.956 -9.864 21.766 1.00 81.69 205 VAL A O 1
ATOM 1492 N N . ALA A 1 206 ? -17.156 -11.342 20.539 1.00 74.31 206 ALA A N 1
ATOM 1493 C CA . ALA A 1 206 ? -17.947 -11.901 21.632 1.00 74.31 206 ALA A CA 1
ATOM 1494 C C . ALA A 1 206 ? -17.221 -13.092 22.265 1.00 74.31 206 ALA A C 1
ATOM 1496 O O . ALA A 1 206 ? -16.529 -13.814 21.507 1.00 74.31 206 ALA A O 1
#

Sequence (206 aa):
MRRSPCSSKRRPHKPTCPTASRPPAARTPIRRRSATARSRRSAKFRGGPCAGSLRRSSPSSARSGLTSTHGCSAVGVVRHSGRDGVTVELAPPARCDGCSGACFWYRMPQNERLTLPASGGALPVGASVAVTLPERYVLLGAALVYGFPLGALLACGAAAAALFRSDVYAAAGAAAGLCGALIVAAPLRRRLERATLRRLAVRLVA

Foldseek 3Di:
DDDDDDDDDDDDDDDDDDDDDDDDDDDDDDDDDDDDDDDDDDDPPDDDPPPDPPPPVDPPPPCPDDPPDDWQKFKWFFADWDQQATWTQTDPPRGRPPDPCPDPSNPPPHRDTQGAHPPDDTDDGGFMKIWTQPVVLVVVVCCLVPVQLVVQLQVQLVVQCVVPVDNVSSNVRSVVSNVVSVVVSVVVVVVSVVVRSHVIDMGGDD

pLDDT: mean 74.42, std 18.98, range [37.12, 98.25]

Secondary structure (DSSP, 8-state):
----------PPP------PPPPP------------------------------------------------EEEEEEEEEETTEEEEEEPSS---TT--S--GGGGSPTT-EEEE--SSSPPPTT-EEEEEPPHHHHHHHHIIIIIHHHHHHHHHHHHHHHHH--HHHHHHHHHHHHHHHHHHHHHHHHHHHHHHHTT-EEEE--

Radius of gyration: 28.5 Å; chains: 1; bounding box: 93×63×70 Å